Protein AF-A0A183BP28-F1 (afdb_monomer_lite)

Sequence (210 aa):
MPKECHEIPKEKISMIKSLKDYKLYAIFYLCFFGVFSLAVCYRVGPPSDIRTLNLIAWLLQLCSLAAIYFLSLVEPRAWCCSHLISSGCVGFEEIPVEASNPCKSDVQQIITFIYGPQQRKLLTEDEYREEARTYTQIELDKLKRHCQSKKSRDALRLISRLHTPNKTSSFIAGDAEHISPQEQSIYSELYGSFEEQNDDMGGYITDDDN

Secondary structure (DSSP, 8-state):
------PPPHHHHHHHHHHHHHHHHHHHHHHHHHHHHHHHHHHH-----HHHHHHHHHHHHHHHHHHHHHHHTS-THHHHHHHHHHHHH--S-----------HHHHHHHHHHHH------PPPHHHHHHHHHHHHHHHHHHHHHHHHSTT-HHHHHHHTTSS-HHHHHHHHHTSS-SS-HHHHHHHHHHHHHHHHHHTTTTT-------

Foldseek 3Di:
DDDPPPPDDPVVVVVVVVVVVVVVVVVCVCVVVVVVVVVVCVVVDPDPDPVVVVVVVVVVVVVVVVVVVVVVVPDCVVVCVVVCVVVVVPPDDDDPPDDDPPPVVVVVVVVCVVVPPPPPPPQDPVSVVVVCVVVVVVVLVVLLVLCPDPPVPVSLVVLVVDPCSPLVVCVSVVNDPPADVVNVVVCCVVCVVVVVVVVVVPPDDDPPDD

Structure (mmCIF, N/CA/C/O backbone):
data_AF-A0A183BP28-F1
#
_entry.id   AF-A0A183B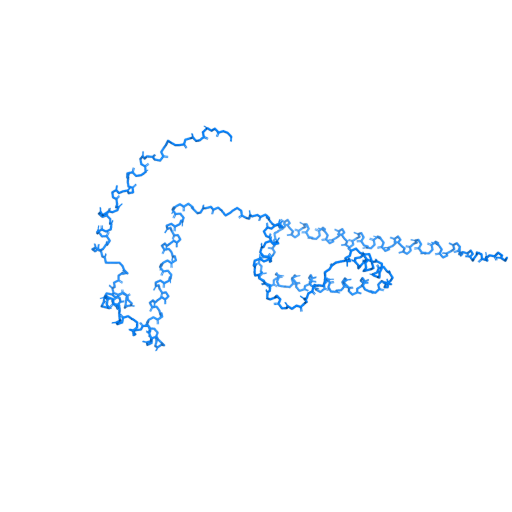P28-F1
#
loop_
_atom_site.group_PDB
_atom_site.id
_atom_site.type_symbol
_atom_site.label_atom_id
_atom_site.label_alt_id
_atom_site.label_comp_id
_atom_site.label_asym_id
_atom_site.label_entity_id
_atom_site.label_seq_id
_atom_site.pdbx_PDB_ins_code
_atom_site.Cartn_x
_atom_site.Cartn_y
_atom_site.Cartn_z
_atom_site.occupancy
_atom_site.B_iso_or_equiv
_atom_site.auth_seq_id
_atom_site.auth_comp_id
_atom_site.auth_asym_id
_atom_site.auth_atom_id
_atom_site.pdbx_PDB_model_num
ATOM 1 N N . MET A 1 1 ? 58.842 -8.036 -43.700 1.00 42.22 1 MET A N 1
ATOM 2 C CA . MET A 1 1 ? 57.856 -9.116 -43.911 1.00 42.22 1 MET A CA 1
ATOM 3 C C . MET A 1 1 ? 56.461 -8.509 -43.855 1.00 42.22 1 MET A C 1
ATOM 5 O O . MET A 1 1 ? 56.069 -8.075 -42.776 1.00 42.22 1 MET A O 1
ATOM 9 N N . PRO A 1 2 ? 55.767 -8.346 -44.993 1.00 54.75 2 PRO A N 1
ATOM 10 C CA . PRO A 1 2 ? 54.431 -7.762 -45.010 1.00 54.75 2 PRO A CA 1
ATOM 11 C C . PRO A 1 2 ? 53.399 -8.787 -44.525 1.00 54.75 2 PRO A C 1
ATOM 13 O O . PRO A 1 2 ? 53.467 -9.962 -44.874 1.00 54.75 2 PRO A O 1
ATOM 16 N N . LYS A 1 3 ? 52.477 -8.333 -43.675 1.00 53.88 3 LYS A N 1
ATOM 17 C CA . LYS A 1 3 ? 51.363 -9.128 -43.155 1.00 53.88 3 LYS A CA 1
ATOM 18 C C . LYS A 1 3 ? 50.368 -9.347 -44.291 1.00 53.88 3 LYS A C 1
ATOM 20 O O . LYS A 1 3 ? 49.869 -8.382 -44.861 1.00 53.88 3 LYS A O 1
ATOM 25 N N . GLU A 1 4 ? 50.121 -10.606 -44.617 1.00 54.28 4 GLU A N 1
ATOM 26 C CA . GLU A 1 4 ? 49.126 -11.036 -45.593 1.00 54.28 4 GLU A CA 1
ATOM 27 C C . GLU A 1 4 ? 47.737 -10.632 -45.069 1.00 54.28 4 GLU A C 1
ATOM 29 O O . GLU A 1 4 ? 47.205 -11.218 -44.124 1.00 54.28 4 GLU A O 1
ATOM 34 N N . CYS A 1 5 ? 47.184 -9.544 -45.608 1.00 59.88 5 CYS A N 1
ATOM 35 C CA . CYS A 1 5 ? 45.815 -9.133 -45.329 1.00 59.88 5 CYS A CA 1
ATOM 36 C C . CYS A 1 5 ? 44.884 -10.146 -45.989 1.00 59.88 5 CYS A C 1
ATOM 38 O O . CYS A 1 5 ? 44.647 -10.092 -47.192 1.00 59.88 5 CYS A O 1
ATOM 40 N N . HIS A 1 6 ? 44.372 -11.075 -45.188 1.00 70.75 6 HIS A N 1
ATOM 41 C CA . HIS A 1 6 ? 43.340 -12.017 -45.591 1.00 70.75 6 HIS A CA 1
ATOM 42 C C . HIS A 1 6 ? 42.074 -11.229 -45.979 1.00 70.75 6 HIS A C 1
ATOM 44 O O . HIS A 1 6 ? 41.266 -10.870 -45.120 1.00 70.75 6 HIS A O 1
ATOM 50 N N . GLU A 1 7 ? 41.912 -10.914 -47.268 1.00 70.81 7 GLU A N 1
ATOM 51 C CA . GLU A 1 7 ? 40.700 -10.286 -47.798 1.00 70.81 7 GLU A CA 1
ATOM 52 C C . GLU A 1 7 ? 39.500 -11.184 -47.483 1.00 70.81 7 GLU A C 1
ATOM 54 O O . GLU A 1 7 ? 39.447 -12.363 -47.840 1.00 70.81 7 GLU A O 1
ATOM 59 N N . ILE A 1 8 ? 38.541 -10.639 -46.737 1.00 70.94 8 ILE A N 1
ATOM 60 C CA . ILE A 1 8 ? 37.322 -11.355 -46.377 1.00 70.94 8 ILE A CA 1
ATOM 61 C C . ILE A 1 8 ? 36.435 -11.398 -47.631 1.00 70.94 8 ILE A C 1
ATOM 63 O O . ILE A 1 8 ? 36.119 -10.341 -48.183 1.00 70.94 8 ILE A O 1
ATOM 67 N N . PRO A 1 9 ? 36.004 -12.586 -48.095 1.00 80.75 9 PRO A N 1
ATOM 68 C CA . PRO A 1 9 ? 35.254 -12.721 -49.338 1.00 80.75 9 PRO A CA 1
ATOM 69 C C . PRO A 1 9 ? 33.932 -11.948 -49.273 1.00 80.75 9 PRO A C 1
ATOM 71 O O . PRO A 1 9 ? 33.178 -12.050 -48.300 1.00 80.75 9 PRO A O 1
ATOM 74 N N . LYS A 1 10 ? 33.640 -11.188 -50.336 1.00 75.56 10 LYS A N 1
ATOM 75 C CA . LYS A 1 10 ? 32.492 -10.265 -50.436 1.00 75.56 10 LYS A CA 1
ATOM 76 C C . LYS A 1 10 ? 31.139 -10.937 -50.151 1.00 75.56 10 LYS A C 1
ATOM 78 O O . LYS A 1 10 ? 30.253 -10.298 -49.587 1.00 75.56 10 LYS A O 1
ATOM 83 N N . GLU A 1 11 ? 31.003 -12.232 -50.441 1.00 77.88 11 GLU A N 1
ATOM 84 C CA . GLU A 1 11 ? 29.803 -13.014 -50.109 1.00 77.88 11 GLU A CA 1
ATOM 85 C C . GLU A 1 11 ? 29.551 -13.140 -48.601 1.00 77.88 11 GLU A C 1
ATOM 87 O O . GLU A 1 11 ? 28.412 -13.015 -48.149 1.00 77.88 11 GLU A O 1
ATOM 92 N N . LYS A 1 12 ? 30.601 -13.308 -47.784 1.00 77.31 12 LYS A N 1
ATOM 93 C CA . LYS A 1 12 ? 30.438 -13.381 -46.323 1.00 77.31 12 LYS A CA 1
ATOM 94 C C . LYS A 1 12 ? 29.976 -12.048 -45.746 1.00 77.31 12 LYS A C 1
ATOM 96 O O . LYS A 1 12 ? 29.162 -12.031 -44.828 1.00 77.31 12 LYS A O 1
ATOM 101 N N . ILE A 1 13 ? 30.450 -10.937 -46.310 1.00 79.19 13 ILE A N 1
ATOM 102 C CA . ILE A 1 13 ? 30.048 -9.586 -45.899 1.00 79.19 13 ILE A CA 1
ATOM 103 C C . ILE A 1 13 ? 28.564 -9.348 -46.221 1.00 79.19 13 ILE A C 1
ATOM 105 O O . ILE A 1 13 ? 27.827 -8.852 -45.368 1.00 79.19 13 ILE A O 1
ATOM 109 N N . SER A 1 14 ? 28.108 -9.758 -47.410 1.00 78.38 14 SER A N 1
ATOM 110 C CA . SER A 1 14 ? 26.695 -9.697 -47.814 1.00 78.38 14 SER A CA 1
ATOM 111 C C . SER A 1 14 ? 25.792 -10.526 -46.891 1.00 78.38 14 SER A C 1
ATOM 113 O O . SER A 1 14 ? 24.814 -10.000 -46.362 1.00 78.38 14 SER A O 1
ATOM 115 N N . MET A 1 15 ? 26.159 -11.779 -46.618 1.00 78.62 15 MET A N 1
ATOM 116 C CA . MET A 1 15 ? 25.377 -12.677 -45.764 1.00 78.62 15 MET A CA 1
ATOM 117 C C . MET A 1 15 ? 25.292 -12.186 -44.308 1.00 78.62 15 MET A C 1
ATOM 119 O O . MET A 1 15 ? 24.227 -12.238 -43.690 1.00 78.62 15 MET A O 1
ATOM 123 N N . ILE A 1 16 ? 26.391 -11.662 -43.753 1.00 80.19 16 ILE A N 1
ATOM 124 C CA . ILE A 1 16 ? 26.402 -11.087 -42.398 1.00 80.19 16 ILE A CA 1
ATOM 125 C C . ILE A 1 16 ? 25.518 -9.839 -42.329 1.00 80.19 16 ILE A C 1
ATOM 127 O O . ILE A 1 16 ? 24.835 -9.639 -41.323 1.00 80.19 16 ILE A O 1
ATOM 131 N N . LYS A 1 17 ? 25.508 -9.010 -43.379 1.00 77.44 17 LYS A N 1
ATOM 132 C CA . LYS A 1 17 ? 24.635 -7.834 -43.458 1.00 77.44 17 LYS A CA 1
ATOM 133 C C . LYS A 1 17 ? 23.160 -8.249 -43.433 1.00 77.44 17 LYS A C 1
ATOM 135 O O . LYS A 1 17 ? 22.433 -7.793 -42.559 1.00 77.44 17 LYS A O 1
ATOM 140 N N . SER A 1 18 ? 22.763 -9.213 -44.267 1.00 77.38 18 SER A N 1
ATOM 141 C CA . SER A 1 18 ? 21.391 -9.745 -44.284 1.00 77.38 18 SER A CA 1
ATOM 142 C C . SER A 1 18 ? 20.963 -10.356 -42.942 1.00 77.38 18 SER A C 1
ATOM 144 O O . SER A 1 18 ? 19.837 -10.143 -42.496 1.00 77.38 18 SER A O 1
ATOM 146 N N . LEU A 1 19 ? 21.863 -11.068 -42.253 1.00 77.19 19 LEU A N 1
ATOM 147 C CA . LEU A 1 19 ? 21.596 -11.625 -40.920 1.00 77.19 19 LEU A CA 1
ATOM 148 C C . LEU A 1 19 ? 21.447 -10.547 -39.837 1.00 77.19 19 LEU A C 1
ATOM 150 O O . LEU A 1 19 ? 20.634 -10.706 -38.925 1.00 77.19 19 LEU A O 1
ATOM 154 N N . LYS A 1 20 ? 22.227 -9.462 -39.904 1.00 77.88 20 LYS A N 1
ATOM 155 C CA . LYS A 1 20 ? 22.120 -8.335 -38.964 1.00 77.88 20 LYS A CA 1
ATOM 156 C C . LYS A 1 20 ? 20.826 -7.554 -39.168 1.00 77.88 20 LYS A C 1
ATOM 158 O O . LYS A 1 20 ? 20.158 -7.251 -38.182 1.00 77.88 20 LYS A O 1
ATOM 163 N N . ASP A 1 21 ? 20.455 -7.304 -40.419 1.00 82.44 21 ASP A N 1
ATOM 164 C CA . ASP A 1 21 ? 19.227 -6.589 -40.766 1.00 82.44 21 ASP A CA 1
ATOM 165 C C . ASP A 1 21 ? 17.988 -7.381 -40.310 1.00 82.44 21 ASP A C 1
ATOM 167 O O . ASP A 1 21 ? 17.093 -6.819 -39.680 1.00 82.44 21 ASP A O 1
ATOM 171 N N . TYR A 1 22 ? 17.981 -8.708 -40.500 1.00 85.94 22 TYR A N 1
ATOM 172 C CA . TYR A 1 22 ? 16.916 -9.582 -39.989 1.00 85.94 22 TYR A CA 1
ATOM 173 C C . TYR A 1 22 ? 16.816 -9.568 -38.455 1.00 85.94 22 TYR A C 1
ATOM 175 O O . TYR A 1 22 ? 15.719 -9.496 -37.902 1.00 85.94 22 TYR A O 1
ATOM 183 N N . LYS A 1 23 ? 17.953 -9.603 -37.746 1.00 82.38 23 LYS A N 1
ATOM 184 C CA . LYS A 1 23 ? 17.977 -9.538 -36.274 1.00 82.38 23 LYS A CA 1
ATOM 185 C C . LYS A 1 23 ? 17.439 -8.209 -35.748 1.00 82.38 23 LYS A C 1
ATOM 187 O O . LYS A 1 23 ? 16.648 -8.212 -34.810 1.00 82.38 23 LYS A O 1
ATOM 192 N N . LEU A 1 24 ? 17.839 -7.090 -36.353 1.00 79.50 24 LEU A N 1
ATOM 193 C CA . LEU A 1 24 ? 17.328 -5.766 -35.992 1.00 79.50 24 LEU A CA 1
ATOM 194 C C . LEU A 1 24 ? 15.826 -5.654 -36.253 1.00 79.50 24 LEU A C 1
ATOM 196 O O . LEU A 1 24 ? 15.099 -5.139 -35.407 1.00 79.50 24 LEU A O 1
ATOM 200 N N . TYR A 1 25 ? 15.358 -6.194 -37.376 1.00 83.50 25 TYR A N 1
ATOM 201 C CA . TYR A 1 25 ? 13.938 -6.248 -37.699 1.00 83.50 25 TYR A CA 1
ATOM 202 C C . TYR A 1 25 ? 13.157 -7.076 -36.667 1.00 83.50 25 TYR A C 1
ATOM 204 O O . TYR A 1 25 ? 12.170 -6.597 -36.120 1.00 83.50 25 TYR A O 1
ATOM 212 N N . ALA A 1 26 ? 13.633 -8.268 -36.300 1.00 84.38 26 ALA A N 1
ATOM 213 C CA . ALA A 1 26 ? 12.986 -9.101 -35.284 1.00 84.38 26 ALA A CA 1
ATOM 214 C C . ALA A 1 26 ? 12.918 -8.419 -33.902 1.00 84.38 26 ALA A C 1
ATOM 216 O O . ALA A 1 26 ? 11.882 -8.476 -33.238 1.00 84.38 26 ALA A O 1
ATOM 217 N N . ILE A 1 27 ? 13.991 -7.734 -33.488 1.00 83.31 27 ILE A N 1
ATOM 218 C CA . ILE A 1 27 ? 14.027 -6.970 -32.230 1.00 83.31 27 ILE A CA 1
ATOM 219 C C . ILE A 1 27 ? 13.043 -5.800 -32.287 1.00 83.31 27 ILE A C 1
ATOM 221 O O . ILE A 1 27 ? 12.269 -5.611 -31.352 1.00 83.31 27 ILE A O 1
ATOM 225 N N . PHE A 1 28 ? 13.025 -5.049 -33.391 1.00 87.38 28 PHE A N 1
ATOM 226 C CA . PHE A 1 28 ? 12.086 -3.947 -33.580 1.00 87.38 28 PHE A CA 1
ATOM 227 C C . PHE A 1 28 ? 10.633 -4.420 -33.483 1.00 87.38 28 PHE A C 1
ATOM 229 O O . PHE A 1 28 ? 9.846 -3.798 -32.776 1.00 87.38 28 PHE A O 1
ATOM 236 N N . TYR A 1 29 ? 10.286 -5.544 -34.117 1.00 85.75 29 TYR A N 1
ATOM 237 C CA . TYR A 1 29 ? 8.950 -6.135 -34.012 1.00 85.75 29 TYR A CA 1
ATOM 238 C C . TYR A 1 29 ? 8.624 -6.525 -32.569 1.00 85.75 29 TYR A C 1
ATOM 240 O O . TYR A 1 29 ? 7.583 -6.133 -32.048 1.00 85.75 29 TYR A O 1
ATOM 248 N N . LEU A 1 30 ? 9.520 -7.233 -31.884 1.00 87.56 30 LEU A N 1
ATOM 249 C CA . LEU A 1 30 ? 9.288 -7.648 -30.501 1.00 87.56 30 LEU A CA 1
ATOM 250 C C . LEU A 1 30 ? 9.104 -6.445 -29.558 1.00 87.56 30 LEU A C 1
ATOM 252 O O . LEU A 1 30 ? 8.191 -6.448 -28.733 1.00 87.56 30 LEU A O 1
ATOM 256 N N . CYS A 1 31 ? 9.906 -5.390 -29.721 1.00 83.69 31 CYS A N 1
ATOM 257 C CA . CYS A 1 31 ? 9.767 -4.151 -28.958 1.00 83.69 31 CYS A CA 1
ATOM 258 C C . CYS A 1 31 ? 8.477 -3.398 -29.306 1.00 83.69 31 CYS A C 1
ATOM 260 O O . CYS A 1 31 ? 7.757 -2.991 -28.399 1.00 83.69 31 CYS A O 1
ATOM 262 N N . PHE A 1 32 ? 8.157 -3.232 -30.591 1.00 86.31 32 PHE A N 1
ATOM 263 C CA . PHE A 1 32 ? 6.967 -2.507 -31.035 1.00 86.31 32 PHE A CA 1
ATOM 264 C C . PHE A 1 32 ? 5.684 -3.196 -30.563 1.00 86.31 32 PHE A C 1
ATOM 266 O O . PHE A 1 32 ? 4.838 -2.553 -29.947 1.00 86.31 32 PHE A O 1
ATOM 273 N N . PHE A 1 33 ? 5.563 -4.510 -30.767 1.00 85.69 33 PHE A N 1
ATOM 274 C CA . PHE A 1 33 ? 4.408 -5.283 -30.305 1.00 85.69 33 PHE A CA 1
ATOM 275 C C . PHE A 1 33 ? 4.361 -5.410 -28.775 1.00 85.69 33 PHE A C 1
ATOM 277 O O . PHE A 1 33 ? 3.271 -5.398 -28.204 1.00 85.69 33 PHE A O 1
ATOM 284 N N . GLY A 1 34 ? 5.514 -5.462 -28.098 1.00 84.19 34 GLY A N 1
ATOM 285 C CA . GLY A 1 34 ? 5.596 -5.432 -26.636 1.00 84.19 34 GLY A CA 1
ATOM 286 C C . GLY A 1 34 ? 5.087 -4.114 -26.047 1.00 84.19 34 GLY A C 1
ATOM 287 O O . GLY A 1 34 ? 4.198 -4.123 -25.197 1.00 84.19 34 GLY A O 1
ATOM 288 N N . VAL A 1 35 ? 5.582 -2.976 -26.545 1.00 81.56 35 VAL A N 1
ATOM 289 C CA . VAL A 1 35 ? 5.138 -1.634 -26.126 1.00 81.56 35 VAL A CA 1
ATOM 290 C C . VAL A 1 35 ? 3.677 -1.401 -26.499 1.00 81.56 35 VAL A C 1
ATOM 292 O O . VAL A 1 35 ? 2.925 -0.864 -25.692 1.00 81.56 35 VAL A O 1
ATOM 295 N N . PHE A 1 36 ? 3.246 -1.844 -27.681 1.00 85.88 36 PHE A N 1
ATOM 296 C CA . PHE A 1 36 ? 1.854 -1.736 -28.110 1.00 85.88 36 PHE A CA 1
ATOM 297 C C . PHE A 1 36 ? 0.913 -2.540 -27.203 1.00 85.88 36 PHE A C 1
ATOM 299 O O . PHE A 1 36 ? -0.098 -2.009 -26.752 1.00 85.88 36 PHE A O 1
ATOM 306 N N . SER A 1 37 ? 1.269 -3.783 -26.867 1.00 82.94 37 SER A N 1
ATOM 307 C CA . SER A 1 37 ? 0.510 -4.612 -25.923 1.00 82.94 37 SER A CA 1
ATOM 308 C C . SER A 1 37 ? 0.426 -3.959 -24.539 1.00 82.94 37 SER A C 1
ATOM 310 O O . SER A 1 37 ? -0.659 -3.842 -23.973 1.00 82.94 37 SER A O 1
ATOM 312 N N . LEU A 1 38 ? 1.544 -3.430 -24.028 1.00 78.62 38 LEU A N 1
ATOM 313 C CA . LEU A 1 38 ? 1.572 -2.698 -22.758 1.00 78.62 38 LEU A CA 1
ATOM 314 C C . LEU A 1 38 ? 0.726 -1.418 -22.799 1.00 78.62 38 LEU A C 1
ATOM 316 O O . LEU A 1 38 ? 0.016 -1.137 -21.839 1.00 78.62 38 LEU A O 1
ATOM 320 N N . ALA A 1 39 ? 0.749 -0.671 -23.904 1.00 81.50 39 ALA A N 1
ATOM 321 C CA . ALA A 1 39 ? -0.050 0.540 -24.080 1.00 81.50 39 ALA A CA 1
ATOM 322 C C . ALA A 1 39 ? -1.555 0.236 -24.137 1.00 81.50 39 ALA A C 1
ATOM 324 O O . ALA A 1 39 ? -2.356 0.963 -23.548 1.00 81.50 39 ALA A O 1
ATOM 325 N N . VAL A 1 40 ? -1.945 -0.855 -24.802 1.00 81.00 40 VAL A N 1
ATOM 326 C CA . VAL A 1 40 ? -3.336 -1.328 -24.828 1.00 81.00 40 VAL A CA 1
ATOM 327 C C . VAL A 1 40 ? -3.771 -1.782 -23.432 1.00 81.00 40 VAL A C 1
ATOM 329 O O . VAL A 1 40 ? -4.820 -1.347 -22.961 1.00 81.00 40 VAL A O 1
ATOM 332 N N . CYS A 1 41 ? -2.949 -2.565 -22.727 1.00 75.00 41 CYS A N 1
ATOM 333 C CA . CYS A 1 41 ? -3.211 -2.974 -21.343 1.00 75.00 41 CYS A CA 1
ATOM 334 C C . CYS A 1 41 ? -3.299 -1.777 -20.381 1.00 75.00 41 CYS A C 1
ATOM 336 O O . CYS A 1 41 ? -4.152 -1.761 -19.499 1.00 75.00 41 CYS A O 1
ATOM 338 N N . TYR A 1 42 ? -2.466 -0.750 -20.568 1.00 73.44 42 TYR A N 1
ATOM 339 C CA . TYR A 1 42 ? -2.518 0.480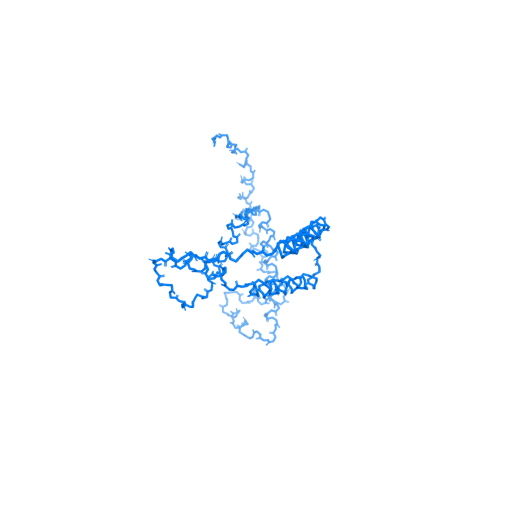 -19.776 1.00 73.44 42 TYR A CA 1
ATOM 340 C C . TYR A 1 42 ? -3.812 1.263 -20.026 1.00 73.44 42 TYR A C 1
ATOM 342 O O . TYR A 1 42 ? -4.410 1.791 -19.092 1.00 73.44 42 TYR A O 1
ATOM 350 N N . ARG A 1 43 ? -4.283 1.304 -21.278 1.00 79.00 43 ARG A N 1
ATOM 351 C CA . ARG A 1 43 ? -5.500 2.034 -21.653 1.00 79.00 43 ARG A CA 1
ATOM 352 C C . ARG A 1 43 ? -6.793 1.324 -21.228 1.00 79.00 43 ARG A C 1
ATOM 354 O O . ARG A 1 43 ? -7.772 2.002 -20.938 1.00 79.00 43 ARG A O 1
ATOM 361 N N . VAL A 1 44 ? -6.812 -0.012 -21.214 1.00 80.25 44 VAL A N 1
ATOM 362 C CA . VAL A 1 44 ? -7.983 -0.831 -20.818 1.00 80.25 44 VAL A CA 1
ATOM 363 C C . VAL A 1 44 ? -8.087 -0.991 -19.293 1.00 80.25 44 VAL A C 1
ATOM 365 O O . VAL A 1 44 ? -9.155 -1.302 -18.772 1.00 80.25 44 VAL A O 1
ATOM 368 N N . GLY A 1 45 ? -7.010 -0.682 -18.571 1.00 66.06 45 GLY A N 1
ATOM 369 C CA . GLY A 1 45 ? -6.936 -0.771 -17.119 1.00 66.06 45 GLY A CA 1
ATOM 370 C C . GLY A 1 45 ? -6.335 -2.105 -16.661 1.00 66.06 45 GLY A C 1
ATOM 371 O O . GLY A 1 45 ? -6.506 -3.133 -17.323 1.00 66.06 45 GLY A O 1
ATOM 372 N N . PRO A 1 46 ? -5.592 -2.108 -15.539 1.00 64.94 46 PRO A N 1
ATOM 373 C CA . PRO A 1 46 ? -4.923 -3.302 -15.050 1.00 64.94 46 PRO A CA 1
ATOM 374 C C . PRO A 1 46 ? -5.958 -4.373 -14.661 1.00 64.94 46 PRO A C 1
ATOM 376 O O . PRO A 1 46 ? -6.921 -4.063 -13.953 1.00 64.94 46 PRO A O 1
ATOM 379 N N . PRO A 1 47 ? -5.776 -5.634 -15.095 1.00 64.50 47 PRO A N 1
ATOM 380 C CA . PRO A 1 47 ? -6.703 -6.714 -14.782 1.00 64.50 47 PRO A CA 1
ATOM 381 C C . PRO A 1 47 ? -6.797 -6.877 -13.260 1.00 64.50 47 PRO A C 1
ATOM 383 O O . PRO A 1 47 ? -5.807 -7.179 -12.595 1.00 64.50 47 PRO A O 1
ATOM 386 N N . SER A 1 48 ? -7.986 -6.618 -12.709 1.00 71.25 48 SER A N 1
ATOM 387 C CA . SER A 1 48 ? -8.200 -6.438 -11.264 1.00 71.25 48 SER A CA 1
ATOM 388 C C . SER A 1 48 ? -8.229 -7.746 -10.464 1.00 71.25 48 SER A C 1
ATOM 390 O O . SER A 1 48 ? -8.366 -7.721 -9.243 1.00 71.25 48 SER A O 1
ATOM 392 N N . ASP A 1 49 ? -8.074 -8.895 -11.126 1.00 80.25 49 ASP A N 1
ATOM 393 C CA . ASP A 1 49 ? -8.010 -10.193 -10.465 1.00 80.25 49 ASP A CA 1
ATOM 394 C C . ASP A 1 49 ? -6.608 -10.471 -9.896 1.00 80.25 49 ASP A C 1
ATOM 396 O O . ASP A 1 49 ? -5.589 -10.478 -10.592 1.00 80.25 49 ASP A O 1
ATOM 400 N N . ILE A 1 50 ? -6.549 -10.821 -8.607 1.00 81.88 50 ILE A N 1
ATOM 401 C CA . ILE A 1 50 ? -5.294 -11.165 -7.913 1.00 81.88 50 ILE A CA 1
ATOM 402 C C . ILE A 1 50 ? -4.547 -12.329 -8.599 1.00 81.88 50 ILE A C 1
ATOM 404 O O . ILE A 1 50 ? -3.318 -12.405 -8.585 1.00 81.88 50 ILE A O 1
ATOM 408 N N . ARG A 1 51 ? -5.296 -13.235 -9.245 1.00 76.81 51 ARG A N 1
ATOM 409 C CA . ARG A 1 51 ? -4.758 -14.391 -9.976 1.00 76.81 51 ARG A CA 1
ATOM 410 C C . ARG A 1 51 ? -4.065 -13.982 -11.273 1.00 76.81 51 ARG A C 1
ATOM 412 O O . ARG A 1 51 ? -3.001 -14.518 -11.578 1.00 76.81 51 ARG A O 1
ATOM 419 N N . THR A 1 52 ? -4.634 -13.028 -12.008 1.00 76.75 52 THR A N 1
ATOM 420 C CA . THR A 1 52 ? -4.042 -12.525 -13.255 1.00 76.75 52 THR A CA 1
ATOM 421 C C . THR A 1 52 ? -2.798 -11.697 -12.976 1.00 76.75 52 THR A C 1
ATOM 423 O O . THR A 1 52 ? -1.811 -11.835 -13.693 1.00 76.75 52 THR A O 1
ATOM 426 N N . LEU A 1 53 ? -2.797 -10.918 -11.889 1.00 81.44 53 LEU A N 1
ATOM 427 C CA . LEU A 1 53 ? -1.615 -10.172 -11.452 1.00 81.44 53 LEU A CA 1
ATOM 428 C C . LEU A 1 53 ? -0.448 -11.099 -11.109 1.00 81.44 53 LEU A C 1
ATOM 430 O O . LEU A 1 53 ? 0.672 -10.870 -11.565 1.00 81.44 53 LEU A O 1
ATOM 434 N N . ASN A 1 54 ? -0.713 -12.178 -10.369 1.00 81.62 54 ASN A N 1
ATOM 435 C CA . ASN A 1 54 ? 0.325 -13.144 -10.025 1.00 81.62 54 ASN A CA 1
ATOM 436 C C . ASN A 1 54 ? 0.886 -13.815 -11.292 1.00 81.62 54 ASN A C 1
ATOM 438 O O . ASN A 1 54 ? 2.094 -13.826 -11.497 1.00 81.62 54 ASN A O 1
ATOM 442 N N . LEU A 1 55 ? 0.027 -14.288 -12.203 1.00 80.12 55 LEU A N 1
ATOM 443 C CA . LEU A 1 55 ? 0.458 -14.891 -13.474 1.00 80.12 55 LEU A CA 1
ATOM 444 C C . LEU A 1 55 ? 1.329 -13.953 -14.321 1.00 80.12 55 LEU A C 1
ATOM 446 O O . LEU A 1 55 ? 2.351 -14.386 -14.850 1.00 80.12 55 LEU A O 1
ATOM 450 N N . ILE A 1 56 ? 0.961 -12.673 -14.425 1.00 81.81 56 ILE A N 1
ATOM 451 C CA . ILE A 1 56 ? 1.754 -11.672 -15.154 1.00 81.81 56 ILE A CA 1
ATOM 452 C C . ILE A 1 56 ? 3.120 -11.470 -14.488 1.00 81.81 56 ILE A C 1
ATOM 454 O O . ILE A 1 56 ? 4.126 -11.394 -15.193 1.00 81.81 56 ILE A O 1
ATOM 458 N N . ALA A 1 57 ? 3.183 -11.443 -13.153 1.00 84.69 57 ALA A N 1
ATOM 459 C CA . ALA A 1 57 ? 4.448 -11.360 -12.426 1.00 84.69 57 ALA A CA 1
ATOM 460 C C . ALA A 1 57 ? 5.357 -12.569 -12.718 1.00 84.69 57 ALA A C 1
ATOM 462 O O . ALA A 1 57 ? 6.528 -12.386 -13.051 1.00 84.69 57 ALA A O 1
ATOM 463 N N . TRP A 1 58 ? 4.810 -13.791 -12.698 1.00 85.44 58 TRP A N 1
ATOM 464 C CA . TRP A 1 58 ? 5.549 -15.006 -13.064 1.00 85.44 58 TRP A CA 1
ATOM 465 C C . TRP A 1 58 ? 6.052 -14.970 -14.511 1.00 85.44 58 TRP A C 1
ATOM 467 O O . TRP A 1 58 ? 7.198 -15.338 -14.770 1.00 85.44 58 TRP A O 1
ATOM 477 N N . LEU A 1 59 ? 5.232 -14.495 -15.453 1.00 83.75 59 LEU A N 1
ATOM 478 C CA . LEU A 1 59 ? 5.629 -14.362 -16.857 1.00 83.75 59 LEU A CA 1
ATOM 479 C C . LEU A 1 59 ? 6.745 -13.332 -17.041 1.00 83.75 59 LEU A C 1
ATOM 481 O O . LEU A 1 59 ? 7.731 -13.630 -17.708 1.00 83.75 59 LEU A O 1
ATOM 485 N N . LEU A 1 60 ? 6.636 -12.155 -16.422 1.00 82.06 60 LEU A N 1
ATOM 486 C CA . LEU A 1 60 ? 7.678 -11.124 -16.477 1.00 82.06 60 LEU A CA 1
ATOM 487 C C . LEU A 1 60 ? 8.995 -11.622 -15.880 1.00 82.06 60 LEU A C 1
ATOM 489 O O . LEU A 1 60 ? 10.064 -11.383 -16.444 1.00 82.06 60 LEU A O 1
ATOM 493 N N . GLN A 1 61 ? 8.920 -12.359 -14.774 1.00 85.12 61 GLN A N 1
ATOM 494 C CA . GLN A 1 61 ? 10.088 -12.946 -14.133 1.00 85.12 61 GLN A CA 1
ATOM 495 C C . GLN A 1 61 ? 10.741 -14.021 -15.015 1.00 85.12 61 GLN A C 1
ATOM 497 O O . GLN A 1 61 ? 11.962 -14.023 -15.168 1.00 85.12 61 GLN A O 1
ATOM 502 N N . LEU A 1 62 ? 9.947 -14.880 -15.665 1.00 83.25 62 LEU A N 1
ATOM 503 C CA . LEU A 1 62 ? 10.443 -15.883 -16.613 1.00 83.25 62 LEU A CA 1
ATOM 504 C C . LEU A 1 62 ? 11.049 -15.221 -17.860 1.00 83.25 62 LEU A C 1
ATOM 506 O O . LEU A 1 62 ? 12.140 -15.598 -18.283 1.00 83.25 62 LEU A O 1
ATOM 510 N N . CYS A 1 63 ? 10.402 -14.190 -18.408 1.00 81.56 63 CYS A N 1
ATOM 511 C CA . CYS A 1 63 ? 10.923 -13.412 -19.532 1.00 81.56 63 CYS A CA 1
ATOM 512 C C . CYS A 1 63 ? 12.256 -12.735 -19.196 1.00 81.56 63 CYS A C 1
ATOM 514 O O . CYS A 1 63 ? 13.176 -12.784 -20.009 1.00 81.56 63 CYS A O 1
ATOM 516 N N . SER A 1 64 ? 12.384 -12.147 -18.004 1.00 85.50 64 SER A N 1
ATOM 517 C CA . SER A 1 64 ? 13.639 -11.557 -17.526 1.00 85.50 64 SER A CA 1
ATOM 518 C C . SER A 1 64 ? 14.745 -12.609 -17.416 1.00 85.50 64 SER A C 1
ATOM 520 O O . SER A 1 64 ? 15.843 -12.418 -17.938 1.00 85.50 64 SER A O 1
ATOM 522 N N . LEU A 1 65 ? 14.440 -13.771 -16.831 1.00 84.44 65 LEU A N 1
ATOM 523 C CA . LEU A 1 65 ? 15.401 -14.863 -16.685 1.00 84.44 65 LEU A CA 1
ATOM 524 C C . LEU A 1 65 ? 15.856 -15.415 -18.046 1.00 84.44 65 LEU A C 1
ATOM 526 O O . LEU A 1 65 ? 17.046 -15.641 -18.263 1.00 84.44 65 LEU A O 1
ATOM 530 N N . ALA A 1 66 ? 14.920 -15.575 -18.982 1.00 77.69 66 ALA A N 1
ATOM 531 C CA . ALA A 1 66 ? 15.215 -15.979 -20.349 1.00 77.69 66 ALA A CA 1
ATOM 532 C C . ALA A 1 66 ? 16.075 -14.929 -21.064 1.00 77.69 66 ALA A C 1
ATOM 534 O O . ALA A 1 66 ? 17.061 -15.283 -21.705 1.00 77.69 66 ALA A O 1
ATOM 535 N N . ALA A 1 67 ? 15.754 -13.642 -20.921 1.00 79.06 67 ALA A N 1
ATOM 536 C CA . ALA A 1 67 ? 16.550 -12.562 -21.491 1.00 79.06 67 ALA A CA 1
ATOM 537 C C . ALA A 1 67 ? 17.983 -12.577 -20.943 1.00 79.06 67 ALA A C 1
ATOM 539 O O . ALA A 1 67 ? 18.919 -12.555 -21.733 1.00 79.06 67 ALA A O 1
ATOM 540 N N . ILE A 1 68 ? 18.170 -12.705 -19.625 1.00 83.56 68 ILE A N 1
ATOM 541 C CA . ILE A 1 68 ? 19.499 -12.826 -19.003 1.00 83.56 68 ILE A CA 1
ATOM 542 C C . ILE A 1 68 ? 20.258 -14.030 -19.575 1.00 83.56 68 ILE A C 1
ATOM 544 O O . ILE A 1 68 ? 21.421 -13.899 -19.952 1.00 83.56 68 ILE A O 1
ATOM 548 N N . TYR A 1 69 ? 19.597 -15.181 -19.708 1.00 84.00 69 TYR A N 1
ATOM 549 C CA . TYR A 1 69 ? 20.189 -16.383 -20.295 1.00 84.00 69 TYR A CA 1
ATOM 550 C C . TYR A 1 69 ? 20.614 -16.175 -21.760 1.00 84.00 69 TYR A C 1
ATOM 552 O O . TYR A 1 69 ? 21.745 -16.489 -22.130 1.00 84.00 69 TYR A O 1
ATOM 560 N N . PHE A 1 70 ? 19.753 -15.583 -22.592 1.00 78.81 70 PHE A N 1
ATOM 561 C CA . PHE A 1 70 ? 20.062 -15.288 -23.995 1.00 78.81 70 PHE A CA 1
ATOM 562 C C . PHE A 1 70 ? 21.142 -14.219 -24.160 1.00 78.81 70 PHE A C 1
ATOM 564 O O . PHE A 1 70 ? 21.992 -14.343 -25.040 1.00 78.81 70 PHE A O 1
ATOM 571 N N . LEU A 1 71 ? 21.146 -13.192 -23.311 1.00 77.56 71 LEU A N 1
ATOM 572 C CA . LEU A 1 71 ? 22.195 -12.177 -23.292 1.00 77.56 71 LEU A CA 1
ATOM 573 C C . LEU A 1 71 ? 23.533 -12.792 -22.856 1.00 77.56 71 LEU A C 1
ATOM 575 O O . LEU A 1 71 ? 24.574 -12.431 -23.404 1.00 77.56 71 LEU A O 1
ATOM 579 N N . SER A 1 72 ? 23.514 -13.748 -21.923 1.00 81.25 72 SER A N 1
ATOM 580 C CA . SER A 1 72 ? 24.710 -14.471 -21.475 1.00 81.25 72 SER A CA 1
ATOM 581 C C . SER A 1 72 ? 25.279 -15.418 -22.538 1.00 81.25 72 SER A C 1
ATOM 583 O O . SER A 1 72 ? 26.460 -15.754 -22.477 1.00 81.25 72 SER A O 1
ATOM 585 N N . LEU A 1 73 ? 24.468 -15.860 -23.501 1.00 73.44 73 LEU A N 1
ATOM 586 C CA . LEU A 1 73 ? 24.911 -16.680 -24.636 1.00 73.44 73 LEU A CA 1
ATOM 587 C C . LEU A 1 73 ? 25.656 -15.858 -25.705 1.00 73.44 73 LEU A C 1
ATOM 589 O O . LEU A 1 73 ? 26.327 -16.430 -26.566 1.00 73.44 73 LEU A O 1
ATOM 593 N N . VAL A 1 74 ? 25.556 -14.525 -25.673 1.00 72.06 74 VAL A N 1
ATOM 594 C CA . VAL A 1 74 ? 26.325 -13.638 -26.553 1.00 72.06 74 VAL A CA 1
ATOM 595 C C . VAL A 1 74 ? 27.733 -13.483 -25.976 1.00 72.06 74 VAL A C 1
ATOM 597 O O . VAL A 1 74 ? 27.890 -12.970 -24.876 1.00 72.06 74 VAL A O 1
ATOM 600 N N . GLU A 1 75 ? 28.731 -13.947 -26.738 1.00 66.25 75 GLU A N 1
ATOM 601 C CA . GLU A 1 75 ? 30.186 -13.891 -26.503 1.00 66.25 75 GLU A CA 1
ATOM 602 C C . GLU A 1 75 ? 30.642 -13.102 -25.244 1.00 66.25 75 GLU A C 1
ATOM 604 O O . GLU A 1 75 ? 30.495 -11.873 -25.201 1.00 66.25 75 GLU A O 1
ATOM 609 N N . PRO A 1 76 ? 31.319 -13.748 -24.269 1.00 59.75 76 PRO A N 1
ATOM 610 C CA . PRO A 1 76 ? 31.665 -13.174 -22.954 1.00 59.75 76 PRO A CA 1
ATOM 611 C C . PRO A 1 76 ? 32.585 -11.940 -23.002 1.00 59.75 76 PRO A C 1
ATOM 613 O O . PRO A 1 76 ? 32.821 -11.273 -21.999 1.00 59.75 76 PRO A O 1
ATOM 616 N N . ARG A 1 77 ? 33.090 -11.586 -24.181 1.00 56.72 77 ARG A N 1
ATOM 617 C CA . ARG A 1 77 ? 34.050 -10.503 -24.396 1.00 56.72 77 ARG A CA 1
ATOM 618 C C . ARG A 1 77 ? 33.467 -9.106 -24.154 1.00 56.72 77 ARG A C 1
ATOM 620 O O . ARG A 1 77 ? 34.202 -8.231 -23.715 1.00 56.72 77 ARG A O 1
ATOM 627 N N . ALA A 1 78 ? 32.166 -8.901 -24.374 1.00 57.41 78 ALA A N 1
ATOM 628 C CA . ALA A 1 78 ? 31.512 -7.621 -24.067 1.00 57.41 78 ALA A CA 1
ATOM 629 C C . ALA A 1 78 ? 31.281 -7.434 -22.557 1.00 57.41 78 ALA A C 1
ATOM 631 O O . ALA A 1 78 ? 31.480 -6.340 -22.031 1.00 57.41 78 ALA A O 1
ATOM 632 N N . TRP A 1 79 ? 30.946 -8.524 -21.863 1.00 59.38 79 TRP A N 1
ATOM 633 C CA . TRP A 1 79 ? 30.744 -8.560 -20.414 1.00 59.38 79 TRP A CA 1
ATOM 634 C C . TRP A 1 79 ? 32.054 -8.323 -19.662 1.00 59.38 79 TRP A C 1
ATOM 636 O O . TRP A 1 79 ? 32.074 -7.607 -18.664 1.00 59.38 79 TRP A O 1
ATOM 646 N N . CYS A 1 80 ? 33.174 -8.844 -20.177 1.00 62.47 80 CYS A N 1
ATOM 647 C CA . CYS A 1 80 ? 34.494 -8.554 -19.625 1.00 62.47 80 CYS A CA 1
ATOM 648 C C . CYS A 1 80 ? 34.857 -7.071 -19.756 1.00 62.47 80 CYS A C 1
ATOM 650 O O . CYS A 1 80 ? 35.389 -6.509 -18.808 1.00 62.47 80 CYS A O 1
ATOM 652 N N . CYS A 1 81 ? 34.555 -6.415 -20.883 1.00 59.06 81 CYS A N 1
ATOM 653 C CA . CYS A 1 81 ? 34.865 -4.994 -21.062 1.00 59.06 81 CYS A CA 1
ATOM 654 C C . CYS A 1 81 ? 34.022 -4.094 -20.150 1.00 59.06 81 CYS A C 1
ATOM 656 O O . CYS A 1 81 ? 34.571 -3.169 -19.560 1.00 59.06 81 CYS A O 1
ATOM 658 N N . SER A 1 82 ? 32.727 -4.377 -19.971 1.00 65.00 82 SER A N 1
ATOM 659 C CA . SER A 1 82 ? 31.901 -3.616 -19.022 1.00 65.00 82 SER A CA 1
ATOM 660 C C . SER A 1 82 ? 32.348 -3.831 -17.574 1.00 65.00 82 SER A C 1
ATOM 662 O O . SER A 1 82 ? 32.411 -2.868 -16.815 1.00 65.00 82 SER A O 1
ATOM 664 N N . HIS A 1 83 ? 32.725 -5.063 -17.213 1.00 65.50 83 HIS A N 1
ATOM 665 C CA . HIS A 1 83 ? 33.175 -5.404 -15.861 1.00 65.50 83 HIS A CA 1
ATOM 666 C C . HIS A 1 83 ? 34.606 -4.914 -15.562 1.00 65.50 83 HIS A C 1
ATOM 668 O O . HIS A 1 83 ? 34.926 -4.611 -14.416 1.00 65.50 83 HIS A O 1
ATOM 674 N N . LEU A 1 84 ? 35.466 -4.798 -16.582 1.00 61.97 84 LEU A N 1
ATOM 675 C CA . LEU A 1 84 ? 36.803 -4.194 -16.490 1.00 61.97 84 LEU A CA 1
ATOM 676 C C . LEU A 1 84 ? 36.736 -2.668 -16.382 1.00 61.97 84 LEU A C 1
ATOM 678 O O . LEU A 1 84 ? 37.532 -2.083 -15.655 1.00 61.97 84 LEU A O 1
ATOM 682 N N . ILE A 1 85 ? 35.782 -2.019 -17.058 1.00 64.06 85 ILE A N 1
ATOM 683 C CA . ILE A 1 85 ? 35.564 -0.570 -16.929 1.00 64.06 85 ILE A CA 1
ATOM 684 C C . ILE A 1 85 ? 34.960 -0.242 -15.555 1.00 64.06 85 ILE A C 1
ATOM 686 O O . ILE A 1 85 ? 35.421 0.690 -14.902 1.00 64.06 85 ILE A O 1
ATOM 690 N N . SER A 1 86 ? 34.005 -1.038 -15.055 1.00 60.28 86 SER A N 1
ATOM 691 C CA . SER A 1 86 ? 33.474 -0.855 -13.697 1.00 60.28 86 SER A CA 1
ATOM 692 C C . SER A 1 86 ? 34.506 -1.189 -12.612 1.00 60.28 86 SER A C 1
ATOM 694 O O . SER A 1 86 ? 34.596 -0.471 -11.622 1.00 60.28 86 SER A O 1
ATOM 696 N N . SER A 1 87 ? 35.334 -2.222 -12.809 1.00 60.69 87 SER A N 1
ATOM 697 C CA . SER A 1 87 ? 36.409 -2.595 -11.875 1.00 60.69 87 SER A CA 1
ATOM 698 C C . SER A 1 87 ? 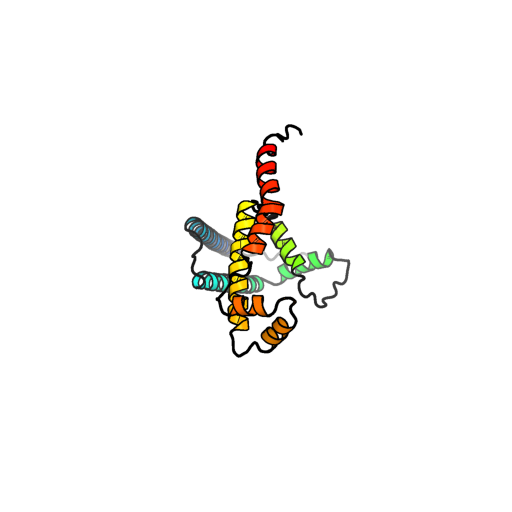37.602 -1.634 -11.901 1.00 60.69 87 SER A C 1
ATOM 700 O O . SER A 1 87 ? 38.289 -1.519 -10.894 1.00 60.69 87 SER A O 1
ATOM 702 N N . GLY A 1 88 ? 37.874 -0.964 -13.026 1.00 54.94 88 GLY A N 1
ATOM 703 C CA . GLY A 1 88 ? 38.967 0.007 -13.152 1.00 54.94 88 GLY A CA 1
ATOM 704 C C . GLY A 1 88 ? 38.624 1.401 -12.619 1.00 54.94 88 GLY A C 1
ATOM 705 O O . GLY A 1 88 ? 39.523 2.138 -12.224 1.00 54.94 88 GLY A O 1
ATOM 706 N N . CYS A 1 89 ? 37.337 1.763 -12.580 1.00 54.34 89 CYS A N 1
ATOM 707 C CA . CYS A 1 89 ? 36.875 3.028 -11.998 1.00 54.34 89 CYS A CA 1
ATOM 708 C C . CYS A 1 89 ? 36.580 2.942 -10.493 1.00 54.34 89 CYS A C 1
ATOM 710 O O . CYS A 1 89 ? 36.549 3.978 -9.835 1.00 54.34 89 CYS A O 1
ATOM 712 N N . VAL A 1 90 ? 36.413 1.742 -9.930 1.00 52.97 90 VAL A N 1
ATOM 713 C CA . VAL A 1 90 ? 36.237 1.543 -8.482 1.00 52.97 90 VAL A CA 1
ATOM 714 C C . VAL A 1 90 ? 37.547 1.044 -7.890 1.00 52.97 90 VAL A C 1
ATOM 716 O O . VAL A 1 90 ? 37.698 -0.092 -7.458 1.00 52.97 90 VAL A O 1
ATOM 719 N N . GLY A 1 91 ? 38.536 1.927 -7.923 1.00 54.44 91 GLY A N 1
ATOM 720 C CA . GLY A 1 91 ? 39.754 1.780 -7.152 1.00 54.44 91 GLY A CA 1
ATOM 721 C C . GLY A 1 91 ? 39.623 2.400 -5.769 1.00 54.44 91 GLY A C 1
ATOM 722 O O . GLY A 1 91 ? 40.564 3.072 -5.399 1.00 54.44 91 GLY A O 1
ATOM 723 N N . PHE A 1 92 ? 38.506 2.245 -5.047 1.00 51.91 92 PHE A N 1
ATOM 724 C CA . PHE A 1 92 ? 38.430 2.500 -3.602 1.00 51.91 92 PHE A CA 1
ATOM 725 C C . PHE A 1 92 ? 37.259 1.738 -2.964 1.00 51.91 92 PHE A C 1
ATOM 727 O O . PHE A 1 92 ? 36.156 1.704 -3.501 1.00 51.91 92 PHE A O 1
ATOM 734 N N . GLU A 1 93 ? 37.571 1.187 -1.793 1.00 50.59 93 GLU A N 1
ATOM 735 C CA . GLU A 1 93 ? 36.713 0.592 -0.765 1.00 50.59 93 GLU A CA 1
ATOM 736 C C . GLU A 1 93 ? 36.180 -0.829 -0.974 1.00 50.59 93 GLU A C 1
ATOM 738 O O . GLU A 1 93 ? 35.279 -1.129 -1.753 1.00 50.59 93 GLU A O 1
ATOM 743 N N . GLU A 1 94 ? 36.752 -1.712 -0.159 1.00 55.94 94 GLU A N 1
ATOM 744 C CA . GLU A 1 94 ? 36.202 -3.004 0.199 1.00 55.94 94 GLU A CA 1
ATOM 745 C C . GLU A 1 94 ? 34.785 -2.812 0.746 1.00 55.94 94 GLU A C 1
ATOM 747 O O . GLU A 1 94 ? 34.588 -2.173 1.778 1.00 55.94 94 GLU A O 1
ATOM 752 N N . ILE A 1 95 ? 33.790 -3.356 0.048 1.00 53.00 95 ILE A N 1
ATOM 753 C CA . ILE A 1 95 ? 32.422 -3.448 0.554 1.00 53.00 95 ILE A CA 1
ATOM 754 C C . ILE A 1 95 ? 32.338 -4.782 1.305 1.00 53.00 95 ILE A C 1
ATOM 756 O O . ILE A 1 95 ? 32.288 -5.830 0.650 1.00 53.00 95 ILE A O 1
ATOM 760 N N . PRO A 1 96 ? 32.341 -4.798 2.651 1.00 51.84 96 PRO A N 1
ATOM 761 C CA . PRO A 1 96 ? 32.107 -6.023 3.392 1.00 51.84 96 PRO A CA 1
ATOM 762 C C . PRO A 1 96 ? 30.667 -6.465 3.138 1.00 51.84 96 PRO A C 1
ATOM 764 O O . PRO A 1 96 ? 29.699 -5.791 3.491 1.00 51.84 96 PRO A O 1
ATOM 767 N N . VAL A 1 97 ? 30.534 -7.617 2.486 1.00 56.00 97 VAL A N 1
ATOM 768 C CA . VAL A 1 97 ? 29.262 -8.294 2.227 1.00 56.00 97 VAL A CA 1
ATOM 769 C C . VAL A 1 97 ? 28.837 -9.016 3.505 1.00 56.00 97 VAL A C 1
ATOM 771 O O . VAL A 1 97 ? 28.805 -10.241 3.561 1.00 56.00 97 VAL A O 1
ATOM 774 N N . GLU A 1 98 ? 28.538 -8.261 4.560 1.00 52.72 98 GLU A N 1
ATOM 775 C CA . GLU A 1 98 ? 27.932 -8.810 5.770 1.00 52.72 98 GLU A CA 1
ATOM 776 C C . GLU A 1 98 ? 26.551 -8.201 6.008 1.00 52.72 98 GLU A C 1
ATOM 778 O O . GLU A 1 98 ? 26.387 -7.047 6.390 1.00 52.72 98 GLU A O 1
ATOM 783 N N . ALA A 1 99 ? 25.554 -9.050 5.749 1.00 54.41 99 ALA A N 1
ATOM 784 C CA . ALA A 1 99 ? 24.258 -9.105 6.413 1.00 54.41 99 ALA A CA 1
ATOM 785 C C . ALA A 1 99 ? 23.566 -7.762 6.693 1.00 54.41 99 ALA A C 1
ATOM 787 O O . ALA A 1 99 ? 23.199 -7.460 7.830 1.00 54.41 99 ALA A O 1
ATOM 788 N N . SER A 1 100 ? 23.243 -7.007 5.645 1.00 50.19 100 SER A N 1
ATOM 789 C CA . SER A 1 100 ? 22.106 -6.102 5.749 1.00 50.19 100 SER A CA 1
ATOM 790 C C . SER A 1 100 ? 20.826 -6.933 5.631 1.00 50.19 100 SER A C 1
ATOM 792 O O . SER A 1 100 ? 20.419 -7.379 4.560 1.00 50.19 100 SER A O 1
ATOM 794 N N . ASN A 1 101 ? 20.136 -7.131 6.757 1.00 57.84 101 ASN A N 1
ATOM 795 C CA . ASN A 1 101 ? 18.678 -7.107 6.692 1.00 57.84 101 ASN A CA 1
ATOM 796 C C . ASN A 1 101 ? 18.359 -5.802 5.961 1.00 57.84 101 ASN A C 1
ATOM 798 O O . ASN A 1 101 ? 18.750 -4.765 6.504 1.00 57.84 101 ASN A O 1
ATOM 802 N N . PRO A 1 102 ? 17.769 -5.803 4.750 1.00 53.34 102 PRO A N 1
ATOM 803 C CA . PRO A 1 102 ? 17.503 -4.552 4.069 1.00 53.34 102 PRO A CA 1
ATOM 804 C C . PRO A 1 102 ? 16.628 -3.749 5.017 1.00 53.34 102 PRO A C 1
ATOM 806 O O . PRO A 1 102 ? 15.495 -4.132 5.332 1.00 53.34 102 PRO A O 1
ATOM 809 N N . CYS A 1 103 ? 17.215 -2.688 5.567 1.00 53.19 103 CYS A N 1
ATOM 810 C CA . CYS A 1 103 ? 16.499 -1.768 6.408 1.00 53.19 103 CYS A CA 1
ATOM 811 C C . CYS A 1 103 ? 15.353 -1.294 5.524 1.00 53.19 103 CYS A C 1
ATOM 813 O O . CYS A 1 103 ? 15.592 -0.782 4.432 1.00 53.19 103 CYS A O 1
ATOM 815 N N . LYS A 1 104 ? 14.102 -1.534 5.935 1.00 58.62 104 LYS A N 1
ATOM 816 C CA . LYS A 1 104 ? 12.919 -1.153 5.144 1.00 58.62 104 LYS A CA 1
ATOM 817 C C . LYS A 1 104 ? 12.993 0.317 4.695 1.00 58.62 104 LYS A C 1
ATOM 819 O O . LYS A 1 104 ? 12.443 0.651 3.655 1.00 58.62 104 LYS A O 1
ATOM 824 N N . SER A 1 105 ? 13.748 1.135 5.435 1.00 60.81 105 SER A N 1
ATOM 825 C CA . SER A 1 105 ? 14.192 2.486 5.092 1.00 60.81 105 SER A CA 1
ATOM 826 C C . SER A 1 105 ? 14.770 2.624 3.680 1.00 60.81 105 SER A C 1
ATOM 828 O O . SER A 1 105 ? 14.294 3.472 2.939 1.00 60.81 105 SER A O 1
ATOM 830 N N . ASP A 1 106 ? 15.739 1.806 3.266 1.00 63.72 106 ASP A N 1
ATOM 831 C CA . ASP A 1 106 ? 16.495 2.065 2.027 1.00 63.72 106 ASP A CA 1
ATOM 832 C C . ASP A 1 106 ? 15.653 1.756 0.788 1.00 63.72 106 ASP A C 1
ATOM 834 O O . ASP A 1 106 ? 15.613 2.524 -0.172 1.00 63.72 106 ASP A O 1
ATOM 838 N N . VAL A 1 107 ? 14.874 0.674 0.846 1.00 65.94 107 VAL A N 1
ATOM 839 C CA . VAL A 1 107 ? 13.906 0.327 -0.205 1.00 65.94 107 VAL A CA 1
ATOM 840 C C . VAL A 1 107 ? 12.810 1.390 -0.288 1.00 65.94 107 VAL A C 1
ATOM 842 O O . VAL A 1 107 ? 12.402 1.786 -1.378 1.00 65.94 107 VAL A O 1
ATOM 845 N N . GLN A 1 108 ? 12.354 1.897 0.856 1.00 66.25 108 GLN A N 1
ATOM 846 C CA . GLN A 1 108 ? 11.317 2.920 0.917 1.00 66.25 108 GLN A CA 1
ATOM 847 C C . GLN A 1 108 ? 11.828 4.286 0.441 1.00 66.25 108 GLN A C 1
ATOM 849 O O . GLN A 1 108 ? 11.082 5.002 -0.221 1.00 66.25 108 GLN A O 1
ATOM 854 N N . GLN A 1 109 ? 13.097 4.621 0.680 1.00 64.75 109 GLN A N 1
ATOM 855 C CA . GLN A 1 109 ? 13.745 5.820 0.143 1.00 64.75 109 GLN A CA 1
ATOM 856 C C . GLN A 1 109 ? 13.898 5.751 -1.378 1.00 64.75 109 GLN A C 1
ATOM 858 O O . GLN A 1 109 ? 13.557 6.715 -2.060 1.00 64.75 109 GLN A O 1
ATOM 863 N N . ILE A 1 110 ? 14.307 4.603 -1.925 1.00 71.75 110 ILE A N 1
ATOM 864 C CA . ILE A 1 110 ? 14.407 4.398 -3.378 1.00 71.75 110 ILE A CA 1
ATOM 865 C C . ILE A 1 110 ? 13.020 4.477 -4.038 1.00 71.75 110 ILE A C 1
ATOM 867 O O . ILE A 1 110 ? 12.862 5.136 -5.063 1.00 71.75 110 ILE A O 1
ATOM 871 N N . ILE A 1 111 ? 11.990 3.875 -3.433 1.00 69.69 111 ILE A N 1
ATOM 872 C CA . ILE A 1 111 ? 10.604 3.972 -3.925 1.00 69.69 111 ILE A CA 1
ATOM 873 C C . ILE A 1 111 ? 10.097 5.421 -3.851 1.00 69.69 111 ILE A C 1
ATOM 875 O O . ILE A 1 111 ? 9.522 5.912 -4.818 1.00 69.69 111 ILE A O 1
ATOM 879 N N . THR A 1 112 ? 10.347 6.133 -2.751 1.00 66.56 112 THR A N 1
ATOM 880 C CA . THR A 1 112 ? 9.922 7.539 -2.585 1.00 66.56 112 THR A CA 1
ATOM 881 C C . THR A 1 112 ? 10.655 8.471 -3.555 1.00 66.56 112 THR A C 1
ATOM 883 O O . THR A 1 112 ? 10.080 9.444 -4.030 1.00 66.56 112 THR A O 1
ATOM 886 N N . PHE A 1 113 ? 11.908 8.163 -3.894 1.00 71.50 113 PHE A N 1
ATOM 887 C CA . PHE A 1 113 ? 12.681 8.905 -4.888 1.00 71.50 113 PHE A CA 1
ATOM 888 C C . PHE A 1 113 ? 12.164 8.677 -6.317 1.00 71.50 113 PHE A C 1
ATOM 890 O O . PHE A 1 113 ? 12.071 9.622 -7.094 1.00 71.50 113 PHE A O 1
ATOM 897 N N . ILE A 1 114 ? 11.785 7.441 -6.657 1.00 75.44 114 ILE A N 1
ATOM 898 C CA . ILE A 1 114 ? 11.306 7.078 -8.001 1.00 75.44 114 ILE A CA 1
ATOM 899 C C . ILE A 1 114 ? 9.858 7.533 -8.244 1.00 75.44 114 ILE A C 1
ATOM 901 O O . ILE A 1 114 ? 9.540 7.990 -9.339 1.00 75.44 114 ILE A O 1
ATOM 905 N N . TYR A 1 115 ? 8.980 7.413 -7.246 1.00 74.81 115 TYR A N 1
ATOM 906 C CA . TYR A 1 115 ? 7.549 7.729 -7.373 1.00 74.81 115 TYR A CA 1
ATOM 907 C C . TYR A 1 115 ? 7.174 9.117 -6.823 1.00 74.81 115 TYR A C 1
ATOM 909 O O . TYR A 1 115 ? 6.006 9.503 -6.878 1.00 74.81 115 TYR A O 1
ATOM 917 N N . GLY A 1 116 ? 8.157 9.875 -6.324 1.00 68.00 116 GLY A N 1
ATOM 918 C CA . GLY A 1 116 ? 7.951 11.115 -5.577 1.00 68.00 116 GLY A CA 1
ATOM 919 C C . GLY A 1 116 ? 7.364 10.857 -4.180 1.00 68.00 116 GLY A C 1
ATOM 920 O O . GLY A 1 116 ? 6.757 9.807 -3.941 1.00 68.00 116 GLY A O 1
ATOM 921 N N . PRO A 1 117 ? 7.512 11.793 -3.220 1.00 64.44 117 PRO A N 1
ATOM 922 C CA . PRO A 1 117 ? 6.751 11.720 -1.984 1.00 64.44 117 PRO A CA 1
ATOM 923 C C . PRO A 1 117 ? 5.279 11.798 -2.369 1.00 64.44 117 PRO A C 1
ATOM 925 O O . PRO A 1 117 ? 4.794 12.851 -2.780 1.00 64.44 117 PRO A O 1
ATOM 928 N N . GLN A 1 118 ? 4.582 10.665 -2.279 1.00 63.59 118 GLN A N 1
ATOM 929 C CA . GLN A 1 118 ? 3.133 10.623 -2.373 1.00 63.59 118 GLN A CA 1
ATOM 930 C C . GLN A 1 118 ? 2.640 11.663 -1.372 1.00 63.59 118 GLN A C 1
ATOM 932 O O . GLN A 1 118 ? 2.858 11.485 -0.170 1.00 63.59 118 GLN A O 1
ATOM 937 N N . GLN A 1 119 ? 2.125 12.797 -1.867 1.00 62.78 119 GLN A N 1
ATOM 938 C CA . GLN A 1 119 ? 1.737 13.897 -0.997 1.00 62.78 119 GLN A CA 1
ATOM 939 C C . GLN A 1 119 ? 0.716 13.317 -0.038 1.00 62.78 119 GLN A C 1
ATOM 941 O O . GLN A 1 119 ? -0.373 12.906 -0.445 1.00 62.78 119 GLN A O 1
ATOM 946 N N . ARG A 1 120 ? 1.127 13.162 1.222 1.00 65.06 120 ARG A N 1
ATOM 947 C CA . ARG A 1 120 ? 0.244 12.668 2.260 1.00 65.06 120 ARG A CA 1
ATOM 948 C C . ARG A 1 120 ? -0.776 13.773 2.425 1.00 65.06 120 ARG A C 1
ATOM 950 O O . ARG A 1 120 ? -0.479 14.779 3.061 1.00 65.06 120 ARG A O 1
ATOM 957 N N . LYS A 1 121 ? -1.928 13.617 1.769 1.00 76.38 121 LYS A N 1
ATOM 958 C CA . LYS A 1 121 ? -3.092 14.454 2.019 1.00 76.38 121 LYS A CA 1
ATOM 959 C C . LYS A 1 121 ? -3.314 14.358 3.523 1.00 76.38 121 LYS A C 1
ATOM 961 O O . LYS A 1 121 ? -3.556 13.262 4.030 1.00 76.38 121 LYS A O 1
ATOM 966 N N . LEU A 1 122 ? -3.107 15.469 4.226 1.00 81.31 122 LEU A N 1
ATOM 967 C CA . LEU A 1 122 ? -3.471 15.532 5.629 1.00 81.31 122 LEU A CA 1
ATOM 968 C C . LEU A 1 122 ? -4.971 15.278 5.681 1.00 81.31 122 LEU A C 1
ATOM 970 O O . LEU A 1 122 ? -5.733 15.847 4.897 1.00 81.31 122 LEU A O 1
ATOM 974 N N . LEU A 1 123 ? -5.350 14.335 6.530 1.00 84.94 123 LEU A N 1
ATOM 975 C CA . LEU A 1 123 ? -6.741 14.010 6.751 1.00 84.94 123 LEU A CA 1
ATOM 976 C C . LEU A 1 123 ? -7.419 15.272 7.287 1.00 84.94 123 LEU A C 1
ATOM 978 O O . LEU A 1 123 ? -6.860 15.942 8.160 1.00 84.94 123 LEU A O 1
ATOM 982 N N . THR A 1 124 ? -8.576 15.625 6.734 1.00 89.44 124 THR A N 1
ATOM 983 C CA . THR A 1 124 ? -9.382 16.696 7.330 1.00 89.44 124 THR A CA 1
ATOM 984 C C . THR A 1 124 ? -9.788 16.288 8.745 1.00 89.44 124 THR A C 1
ATOM 986 O O . THR A 1 124 ? -9.814 15.099 9.074 1.00 89.44 124 THR A O 1
ATOM 989 N N . GLU A 1 125 ? -10.072 17.262 9.606 1.00 87.00 125 GLU A N 1
ATOM 990 C CA . GLU A 1 125 ? -10.436 16.973 10.995 1.00 87.00 125 GLU A CA 1
ATOM 991 C C . GLU A 1 125 ? -11.654 16.040 11.083 1.00 87.00 125 GLU A C 1
ATOM 993 O O . GLU A 1 125 ? -11.648 15.089 11.867 1.00 87.00 125 GLU A O 1
ATOM 998 N N . ASP A 1 126 ? -12.647 16.241 10.217 1.00 89.06 126 ASP A N 1
ATOM 999 C CA . ASP A 1 126 ? -13.834 15.389 10.140 1.00 89.06 126 ASP A CA 1
ATOM 1000 C C . ASP A 1 126 ? -13.500 13.958 9.710 1.00 89.06 126 ASP A C 1
ATOM 1002 O O . ASP A 1 126 ? -13.897 13.006 10.387 1.00 89.06 126 ASP A O 1
ATOM 1006 N N . GLU A 1 127 ? -12.712 13.790 8.641 1.00 91.25 127 GLU A N 1
ATOM 1007 C CA . GLU A 1 127 ? -12.250 12.473 8.185 1.00 91.25 127 GLU A CA 1
ATOM 1008 C C . GLU A 1 127 ? -11.458 11.759 9.310 1.00 91.25 127 GLU A C 1
ATOM 1010 O O . GLU A 1 127 ? -11.638 10.561 9.540 1.00 91.25 127 GLU A O 1
ATOM 1015 N N . TYR A 1 128 ? -10.640 12.490 10.079 1.00 90.62 128 TYR A N 1
ATOM 1016 C CA . TYR A 1 128 ? -9.906 11.944 11.228 1.00 90.62 128 TYR A CA 1
ATOM 1017 C C . TYR A 1 128 ? -10.837 11.506 12.360 1.00 90.62 128 TYR A C 1
ATOM 1019 O O . TYR A 1 128 ? -10.674 10.411 12.910 1.00 90.62 128 TYR A O 1
ATOM 1027 N N . ARG A 1 129 ? -11.844 12.321 12.694 1.00 89.44 129 ARG A N 1
ATOM 1028 C CA . ARG A 1 129 ? -12.858 11.989 13.707 1.00 89.44 129 ARG A CA 1
ATOM 1029 C C . ARG A 1 129 ? -13.655 10.743 13.300 1.00 89.44 129 ARG A C 1
ATOM 1031 O O . ARG A 1 129 ? -13.944 9.897 14.151 1.00 89.44 129 ARG A O 1
ATOM 1038 N N . GLU A 1 130 ? -14.000 10.597 12.023 1.00 93.44 130 GLU A N 1
ATOM 1039 C CA . GLU A 1 130 ? -14.720 9.428 11.500 1.00 93.44 130 GLU A CA 1
ATOM 1040 C C . GLU A 1 130 ? -13.878 8.149 11.508 1.00 93.44 130 GLU A C 1
ATOM 1042 O O . GLU A 1 130 ? -14.352 7.100 11.971 1.00 93.44 130 GLU A O 1
ATOM 1047 N N . GLU A 1 131 ? -12.624 8.224 11.056 1.00 94.75 131 GLU A N 1
ATOM 1048 C CA . GLU A 1 131 ? -11.693 7.097 11.130 1.00 94.75 131 GLU A CA 1
ATOM 1049 C C . GLU A 1 131 ? -11.478 6.672 12.584 1.00 94.75 131 GLU A C 1
ATOM 1051 O O . GLU A 1 131 ? -11.586 5.482 12.899 1.00 94.75 131 GLU A O 1
ATOM 1056 N N . ALA A 1 132 ? -11.265 7.632 13.489 1.00 93.69 132 ALA A N 1
ATOM 1057 C CA . ALA A 1 132 ? -11.104 7.366 14.912 1.00 93.69 132 ALA A CA 1
ATOM 1058 C C . ALA A 1 132 ? -12.325 6.640 15.495 1.00 93.69 132 ALA A C 1
ATOM 1060 O O . ALA A 1 132 ? -12.155 5.633 16.189 1.00 93.69 132 ALA A O 1
ATOM 1061 N N . ARG A 1 133 ? -13.552 7.080 15.177 1.00 94.00 133 ARG A N 1
ATOM 1062 C CA . ARG A 1 133 ? -14.788 6.400 15.611 1.00 94.00 133 ARG A CA 1
ATOM 1063 C C . ARG A 1 133 ? -14.860 4.970 15.076 1.00 94.00 133 ARG A C 1
ATOM 1065 O O . ARG A 1 133 ? -15.101 4.039 15.846 1.00 94.00 133 ARG A O 1
ATOM 1072 N N . THR A 1 134 ? -14.603 4.785 13.783 1.00 95.31 134 THR A N 1
ATOM 1073 C CA . THR A 1 134 ? -14.713 3.481 13.111 1.00 95.31 134 THR A CA 1
ATOM 1074 C C . THR A 1 134 ? -13.686 2.482 13.642 1.00 95.31 134 THR A C 1
ATOM 1076 O O . THR A 1 134 ? -14.040 1.368 14.035 1.00 95.31 134 THR A O 1
ATOM 1079 N N . TYR A 1 135 ? -12.414 2.879 13.722 1.00 96.12 135 TYR A N 1
ATOM 1080 C CA . TYR A 1 135 ? -11.353 2.026 14.258 1.00 96.12 135 TYR A CA 1
ATOM 1081 C C . TYR A 1 135 ? -11.565 1.713 15.737 1.00 96.12 135 TYR A C 1
ATOM 1083 O O . TYR A 1 135 ? -11.385 0.563 16.141 1.00 96.12 135 TYR A O 1
ATOM 1091 N N . THR A 1 136 ? -12.007 2.692 16.531 1.00 94.50 136 THR A N 1
ATOM 1092 C CA . THR A 1 136 ? -12.323 2.467 17.947 1.00 94.50 136 THR A CA 1
ATOM 1093 C C . THR A 1 136 ? -13.411 1.409 18.096 1.00 94.50 136 THR A C 1
ATOM 1095 O O . THR A 1 136 ? -13.229 0.463 18.857 1.00 94.50 136 THR A O 1
ATOM 1098 N N . GLN A 1 137 ? -14.503 1.489 17.327 1.00 94.38 137 GLN A N 1
ATOM 1099 C CA . GLN A 1 137 ? -15.567 0.477 17.367 1.00 94.38 137 GLN A CA 1
ATOM 1100 C C . GLN A 1 137 ? -15.060 -0.919 16.980 1.00 94.38 137 GLN A C 1
ATOM 1102 O O . GLN A 1 137 ? -15.333 -1.892 17.685 1.00 94.38 137 GLN A O 1
ATOM 1107 N N . ILE A 1 138 ? -14.274 -1.020 15.904 1.00 96.69 138 ILE A N 1
ATOM 1108 C CA . ILE A 1 138 ? -13.710 -2.295 15.439 1.00 96.69 138 ILE A CA 1
ATOM 1109 C C . ILE A 1 138 ? -12.801 -2.924 16.505 1.00 96.69 138 ILE A C 1
ATOM 1111 O O . ILE A 1 138 ? -12.900 -4.126 16.771 1.00 96.69 138 ILE A O 1
ATOM 1115 N N . GLU A 1 139 ? -11.908 -2.143 17.113 1.00 96.06 139 GLU A N 1
ATOM 1116 C CA . GLU A 1 139 ? -10.983 -2.643 18.134 1.00 96.06 139 GLU A CA 1
ATOM 1117 C C . GLU A 1 139 ? -11.696 -2.983 19.447 1.00 96.06 139 GLU A C 1
ATOM 1119 O O . GLU A 1 139 ? -11.386 -4.003 20.070 1.00 96.06 139 GLU A O 1
ATOM 1124 N N . LEU A 1 140 ? -12.710 -2.208 19.836 1.00 95.06 140 LEU A N 1
ATOM 1125 C CA . LEU A 1 140 ? -13.566 -2.530 20.977 1.00 95.06 140 LEU A CA 1
ATOM 1126 C C . LEU A 1 140 ? -14.323 -3.849 20.764 1.00 95.06 140 LEU A C 1
ATOM 1128 O O . LEU A 1 140 ? -14.389 -4.674 21.677 1.00 95.06 140 LEU A O 1
ATOM 1132 N N . ASP A 1 141 ? -14.831 -4.106 19.561 1.00 94.38 141 ASP A N 1
ATOM 1133 C CA . ASP A 1 141 ? -15.480 -5.376 19.230 1.00 94.38 141 ASP A CA 1
ATOM 1134 C C . ASP A 1 141 ? -14.499 -6.553 19.228 1.00 94.38 141 ASP A C 1
ATOM 1136 O O . ASP A 1 141 ? -14.816 -7.641 19.729 1.00 94.38 141 ASP A O 1
ATOM 1140 N N . LYS A 1 142 ? -13.282 -6.354 18.708 1.00 94.69 142 LYS A N 1
ATOM 1141 C CA . LYS A 1 142 ? -12.206 -7.353 18.805 1.00 94.69 142 LYS A CA 1
ATOM 1142 C C . LYS A 1 142 ? -11.872 -7.657 20.264 1.00 94.69 142 LYS A C 1
ATOM 1144 O O . LYS A 1 142 ? -11.747 -8.833 20.616 1.00 94.69 142 LYS A O 1
ATOM 1149 N N . LEU A 1 143 ? -11.786 -6.631 21.110 1.00 92.25 143 LEU A N 1
ATOM 1150 C CA . LEU A 1 143 ? -11.555 -6.772 22.546 1.00 92.25 143 LEU A CA 1
ATOM 1151 C C . LEU A 1 143 ? -12.677 -7.578 23.215 1.00 92.25 143 LEU A C 1
ATOM 1153 O O . LEU A 1 143 ? -12.380 -8.549 23.914 1.00 92.25 143 LEU A O 1
ATOM 1157 N N . LYS A 1 144 ? -13.953 -7.255 22.950 1.00 92.44 144 LYS A N 1
ATOM 1158 C CA . LYS A 1 144 ? -15.107 -8.009 23.479 1.00 92.44 144 LYS A CA 1
ATOM 1159 C C . LYS A 1 144 ? -15.017 -9.490 23.122 1.00 92.44 144 LYS A C 1
ATOM 1161 O O . LYS A 1 144 ? -15.060 -10.346 24.007 1.00 92.44 144 LYS A O 1
ATOM 1166 N N . ARG A 1 145 ? -14.816 -9.801 21.836 1.00 91.88 145 ARG A N 1
ATOM 1167 C CA . ARG A 1 145 ? -14.689 -11.188 21.350 1.00 91.88 145 ARG A CA 1
ATOM 1168 C C . ARG A 1 145 ? -13.501 -11.908 21.976 1.00 91.88 145 ARG A C 1
ATOM 1170 O O . ARG A 1 145 ? -13.601 -13.094 22.290 1.00 91.88 145 ARG A O 1
ATOM 1177 N N . HIS A 1 146 ? -12.383 -11.205 22.161 1.00 92.44 146 HIS A N 1
ATOM 1178 C CA . HIS A 1 146 ? -11.216 -11.771 22.820 1.00 92.44 146 HIS A CA 1
ATOM 1179 C C . HIS A 1 146 ? -11.549 -12.158 24.261 1.00 92.44 146 HIS A C 1
ATOM 1181 O O . HIS A 1 146 ? -11.315 -13.304 24.626 1.00 92.44 146 HIS A O 1
ATOM 1187 N N . CYS A 1 147 ? -12.160 -11.262 25.040 1.00 89.50 147 CYS A N 1
ATOM 1188 C CA . CYS A 1 147 ? -12.512 -11.501 26.442 1.00 89.50 147 CYS A CA 1
ATOM 1189 C C . CYS A 1 147 ? -13.625 -12.545 26.652 1.00 89.50 147 CYS A C 1
ATOM 1191 O O . CYS A 1 147 ? -13.648 -13.197 27.694 1.00 89.50 147 CYS A O 1
ATOM 1193 N N . GLN A 1 148 ? -14.530 -12.718 25.684 1.00 88.12 148 GLN A N 1
ATOM 1194 C CA . GLN A 1 148 ? -15.587 -13.741 25.719 1.00 88.12 148 GLN A CA 1
ATOM 1195 C C . GLN A 1 148 ? -15.078 -15.146 25.343 1.00 88.12 148 GLN A C 1
ATOM 1197 O O . GLN A 1 148 ? -15.744 -16.151 25.599 1.00 88.12 148 GLN A O 1
ATOM 1202 N N . SER A 1 149 ? -13.899 -15.250 24.725 1.00 89.12 149 SER A N 1
ATOM 1203 C CA . SER A 1 149 ? -13.339 -16.528 24.293 1.00 89.12 149 SER A CA 1
ATOM 1204 C C . SER A 1 149 ? -12.827 -17.357 25.473 1.00 89.12 149 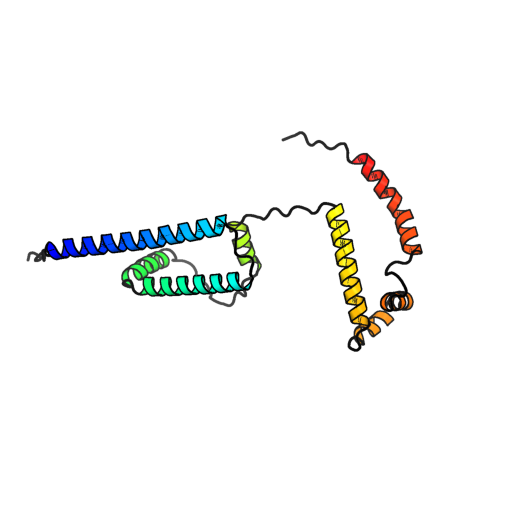SER A C 1
ATOM 1206 O O . SER A 1 149 ? -12.111 -16.875 26.344 1.00 89.12 149 SER A O 1
ATOM 1208 N N . LYS A 1 150 ? -13.059 -18.675 25.447 1.00 71.56 150 LYS A N 1
ATOM 1209 C CA . LYS A 1 150 ? -12.559 -19.616 26.474 1.00 71.56 150 LYS A CA 1
ATOM 1210 C C . LYS A 1 150 ? -11.024 -19.600 26.633 1.00 71.56 150 LYS A C 1
ATOM 1212 O O . LYS A 1 150 ? -10.498 -20.092 27.631 1.00 71.56 150 LYS A O 1
ATOM 1217 N N . LYS A 1 151 ? -10.295 -19.049 25.655 1.00 72.44 151 LYS A N 1
ATOM 1218 C CA . LYS A 1 151 ? -8.829 -18.926 25.671 1.00 72.44 151 LYS A CA 1
ATOM 1219 C C . LYS A 1 151 ? -8.309 -17.732 26.489 1.00 72.44 151 LYS A C 1
ATOM 1221 O O . LYS A 1 151 ? -7.123 -17.716 26.794 1.00 72.44 151 LYS A O 1
ATOM 1226 N N . SER A 1 152 ? -9.142 -16.770 26.890 1.00 78.44 152 SER A N 1
ATOM 1227 C CA . SER A 1 152 ? -8.683 -15.474 27.418 1.00 78.44 152 SER A CA 1
ATOM 1228 C C . SER A 1 152 ? -8.649 -15.366 28.950 1.00 78.44 152 SER A C 1
ATOM 1230 O O . SER A 1 152 ? -8.993 -14.322 29.512 1.00 78.44 152 SER A O 1
ATOM 1232 N N . ARG A 1 153 ? -8.217 -16.418 29.663 1.00 82.12 153 ARG A N 1
ATOM 1233 C CA . ARG A 1 153 ? -8.059 -16.346 31.135 1.00 82.12 153 ARG A CA 1
ATOM 1234 C C . ARG A 1 153 ? -7.138 -15.199 31.565 1.00 82.12 153 ARG A C 1
ATOM 1236 O O . ARG A 1 153 ? -7.410 -14.549 32.570 1.00 82.12 153 ARG A O 1
ATOM 1243 N N . ASP A 1 154 ? -6.102 -14.913 30.778 1.00 85.75 154 ASP A N 1
ATOM 1244 C CA . ASP A 1 154 ? -5.174 -13.811 31.043 1.00 85.75 154 ASP A CA 1
ATOM 1245 C C . ASP A 1 154 ? -5.839 -12.437 30.879 1.00 85.75 154 ASP A C 1
ATOM 1247 O O . ASP A 1 154 ? -5.606 -11.545 31.694 1.00 85.75 154 ASP A O 1
ATOM 1251 N N . ALA A 1 155 ? -6.738 -12.279 29.900 1.00 87.25 155 ALA A N 1
ATOM 1252 C CA . ALA A 1 155 ? -7.498 -11.042 29.712 1.00 87.25 155 ALA A CA 1
ATOM 1253 C C . ALA A 1 155 ? -8.456 -10.783 30.886 1.00 87.25 155 ALA A C 1
ATOM 1255 O O . ALA A 1 155 ? -8.518 -9.668 31.398 1.00 87.25 155 ALA A O 1
ATOM 1256 N N . LEU A 1 156 ? -9.148 -11.817 31.379 1.00 86.94 156 LEU A N 1
ATOM 1257 C CA . LEU A 1 156 ? -10.017 -11.693 32.558 1.00 86.94 156 LEU A CA 1
ATOM 1258 C C . LEU A 1 156 ? -9.220 -11.364 33.829 1.00 86.94 156 LEU A C 1
ATOM 1260 O O . LEU A 1 156 ? -9.652 -10.554 34.651 1.00 86.94 156 LEU A O 1
ATOM 1264 N N . ARG A 1 157 ? -8.013 -11.927 33.966 1.00 89.94 157 ARG A N 1
ATOM 1265 C CA . ARG A 1 157 ? -7.087 -11.567 35.047 1.00 89.94 157 ARG A CA 1
ATOM 1266 C C . ARG A 1 157 ? -6.641 -10.108 34.944 1.00 89.94 157 ARG A C 1
ATOM 1268 O O . ARG A 1 157 ? -6.527 -9.445 35.972 1.00 89.94 157 ARG A O 1
ATOM 1275 N N . LEU A 1 158 ? -6.414 -9.590 33.739 1.00 89.25 158 LEU A N 1
ATOM 1276 C CA . LEU A 1 158 ? -6.094 -8.178 33.528 1.00 89.25 158 LEU A CA 1
ATOM 1277 C C . LEU A 1 158 ? -7.266 -7.277 33.945 1.00 89.25 158 LEU A C 1
ATOM 1279 O O . LEU A 1 158 ? -7.059 -6.321 34.686 1.00 89.25 158 LEU A O 1
ATOM 1283 N N . ILE A 1 159 ? -8.490 -7.634 33.547 1.00 90.56 159 ILE A N 1
ATOM 1284 C CA . ILE A 1 159 ? -9.709 -6.880 33.875 1.00 90.56 159 ILE A CA 1
ATOM 1285 C C . ILE A 1 159 ? -9.899 -6.749 35.388 1.00 90.56 159 ILE A C 1
ATOM 1287 O O . ILE A 1 159 ? -10.192 -5.660 35.872 1.00 90.56 159 ILE A O 1
ATOM 1291 N N . SER A 1 160 ? -9.636 -7.811 36.156 1.00 89.69 160 SER A N 1
ATOM 1292 C CA . SER A 1 160 ? -9.732 -7.751 37.625 1.00 89.69 160 SER A CA 1
ATOM 1293 C C . SER A 1 160 ? -8.758 -6.770 38.294 1.00 89.69 160 SER A C 1
ATOM 1295 O O . SER A 1 160 ? -8.937 -6.442 39.464 1.00 89.69 160 SER A O 1
ATOM 1297 N N . ARG A 1 161 ? -7.725 -6.306 37.577 1.00 93.62 161 ARG A N 1
ATOM 1298 C CA . ARG A 1 161 ? -6.725 -5.346 38.076 1.00 93.62 161 ARG A CA 1
ATOM 1299 C C . ARG A 1 161 ? -7.016 -3.907 37.645 1.00 93.62 161 ARG A C 1
ATOM 1301 O O . ARG A 1 161 ? -6.291 -3.009 38.064 1.00 93.62 161 ARG A O 1
ATOM 1308 N N . LEU A 1 162 ? -8.020 -3.689 36.794 1.00 92.19 162 LEU A N 1
ATOM 1309 C CA . LEU A 1 162 ? -8.435 -2.352 36.373 1.00 92.19 162 LEU A CA 1
ATOM 1310 C C . LEU A 1 162 ? -9.106 -1.604 37.529 1.00 92.19 162 LEU A C 1
ATOM 1312 O O . LEU A 1 162 ? -9.611 -2.208 38.471 1.00 92.19 162 LEU A O 1
ATOM 1316 N N . HIS A 1 163 ? -9.146 -0.276 37.423 1.00 91.81 163 HIS A N 1
ATOM 1317 C CA . HIS A 1 163 ? -9.783 0.579 38.426 1.00 91.81 163 HIS A 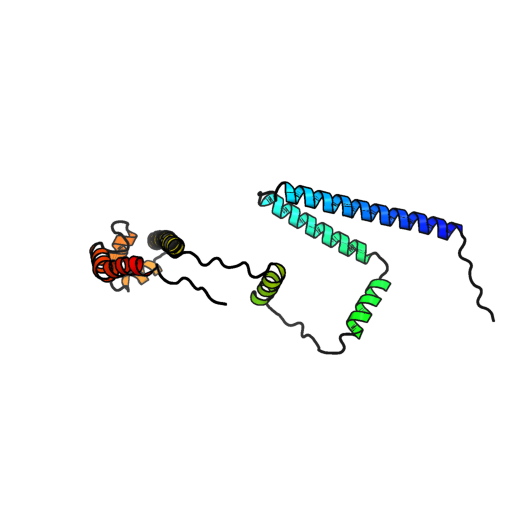CA 1
ATOM 1318 C C . HIS A 1 163 ? -11.294 0.308 38.555 1.00 91.81 163 HIS A C 1
ATOM 1320 O O . HIS A 1 163 ? -11.841 0.331 39.653 1.00 91.81 163 HIS A O 1
ATOM 1326 N N . THR A 1 164 ? -11.965 -0.000 37.439 1.00 90.19 164 THR A N 1
ATOM 1327 C CA . THR A 1 164 ? -13.417 -0.235 37.369 1.00 90.19 164 THR A CA 1
ATOM 1328 C C . THR A 1 164 ? -13.738 -1.588 36.705 1.00 90.19 164 THR A C 1
ATOM 1330 O O . THR A 1 164 ? -14.196 -1.650 35.558 1.00 90.19 164 THR A O 1
ATOM 1333 N N . PRO A 1 165 ? -13.525 -2.716 37.414 1.00 91.75 165 PRO A N 1
ATOM 1334 C CA . PRO A 1 165 ? -13.709 -4.054 36.846 1.00 91.75 165 PRO A CA 1
ATOM 1335 C C . PRO A 1 165 ? -15.175 -4.346 36.495 1.00 91.75 165 PRO A C 1
ATOM 1337 O O . PRO A 1 165 ? -15.454 -4.935 35.458 1.00 91.75 165 PRO A O 1
ATOM 1340 N N . ASN A 1 166 ? -16.125 -3.870 37.306 1.00 90.75 166 ASN A N 1
ATOM 1341 C CA . ASN A 1 166 ? -17.555 -4.103 37.070 1.00 90.75 166 ASN A CA 1
ATOM 1342 C C . ASN A 1 166 ? -18.066 -3.371 35.818 1.00 90.75 166 ASN A C 1
ATOM 1344 O O . ASN A 1 166 ? -18.811 -3.934 35.023 1.00 90.75 166 ASN A O 1
ATOM 1348 N N . LYS A 1 167 ? -17.616 -2.128 35.596 1.00 91.00 167 LYS A N 1
ATOM 1349 C CA . LYS A 1 167 ? -17.969 -1.353 34.395 1.00 91.00 167 LYS A CA 1
ATOM 1350 C C . LYS A 1 167 ? -17.477 -2.061 33.131 1.00 91.00 167 LYS A C 1
ATOM 1352 O O . LYS A 1 167 ? -18.218 -2.219 32.165 1.00 91.00 167 LYS A O 1
ATOM 1357 N N . THR A 1 168 ? -16.231 -2.530 33.160 1.00 90.94 168 THR A N 1
ATOM 1358 C CA . THR A 1 168 ? -15.613 -3.218 32.021 1.00 90.94 168 THR A CA 1
ATOM 1359 C C . THR A 1 168 ? -16.211 -4.603 31.778 1.00 90.94 168 THR A C 1
ATOM 1361 O O . THR A 1 168 ? -16.384 -4.982 30.622 1.00 90.94 168 THR A O 1
ATOM 1364 N N . SER A 1 169 ? -16.616 -5.337 32.821 1.00 90.50 169 SER A N 1
ATOM 1365 C CA . SER A 1 169 ? -17.317 -6.613 32.649 1.00 90.50 169 SER A CA 1
ATOM 1366 C C . SER A 1 169 ? -18.703 -6.443 32.025 1.00 90.50 169 SER A C 1
ATOM 1368 O O . SER A 1 169 ? -19.040 -7.197 31.116 1.00 90.50 169 SER A O 1
ATOM 1370 N N . SER A 1 170 ? -19.477 -5.437 32.450 1.00 90.50 170 SER A N 1
ATOM 1371 C CA . SER A 1 170 ? -20.787 -5.122 31.854 1.00 90.50 170 SER A CA 1
ATOM 1372 C C . SER A 1 170 ? -20.658 -4.681 30.394 1.00 90.50 170 SER A C 1
ATOM 1374 O O . SER A 1 170 ? -21.451 -5.087 29.547 1.00 90.50 170 SER A O 1
ATOM 1376 N N . PHE A 1 171 ? -19.603 -3.931 30.067 1.00 92.81 171 PHE A N 1
ATOM 1377 C CA . PHE A 1 171 ? -19.270 -3.590 28.684 1.00 92.81 171 PHE A CA 1
ATOM 1378 C C . PHE A 1 171 ? -18.947 -4.828 27.823 1.00 92.81 171 PHE A C 1
ATOM 1380 O O . PHE A 1 171 ? -19.420 -4.943 26.691 1.00 92.81 171 PHE A O 1
ATOM 1387 N N . ILE A 1 172 ? -18.167 -5.779 28.349 1.00 92.06 172 ILE A N 1
ATOM 1388 C CA . ILE A 1 172 ? -17.813 -7.020 27.634 1.00 92.06 172 ILE A CA 1
ATOM 1389 C C . ILE A 1 172 ? -19.023 -7.945 27.474 1.00 92.06 172 ILE A C 1
ATOM 1391 O O . ILE A 1 172 ? -19.135 -8.620 26.450 1.00 92.06 172 ILE A O 1
ATOM 1395 N N . ALA A 1 173 ? -19.925 -7.975 28.457 1.00 89.88 173 ALA A N 1
ATOM 1396 C CA . ALA A 1 173 ? -21.187 -8.710 28.376 1.00 89.88 173 ALA A CA 1
ATOM 1397 C C . ALA A 1 173 ? -22.137 -8.135 27.308 1.00 89.88 173 ALA A C 1
ATOM 1399 O O . ALA A 1 173 ? -22.972 -8.865 26.783 1.00 89.88 173 ALA A O 1
ATOM 1400 N N . GLY A 1 174 ? -21.949 -6.865 26.929 1.00 88.31 174 GLY A N 1
ATOM 1401 C CA . GLY A 1 174 ? -22.797 -6.153 25.973 1.00 88.31 174 GLY A CA 1
ATOM 1402 C C . GLY A 1 174 ? -23.957 -5.397 26.622 1.00 88.31 174 GLY A C 1
ATOM 1403 O O . GLY A 1 174 ? -24.763 -4.820 25.900 1.00 88.31 174 GLY A O 1
ATOM 1404 N N . ASP A 1 175 ? -24.019 -5.361 27.955 1.00 87.62 175 ASP A N 1
ATOM 1405 C CA . ASP A 1 175 ? -25.089 -4.701 28.714 1.00 87.62 175 ASP A CA 1
ATOM 1406 C C . ASP A 1 175 ? -24.924 -3.174 28.758 1.00 87.62 175 ASP A C 1
ATOM 1408 O O . ASP A 1 175 ? -25.886 -2.446 28.994 1.00 87.62 175 ASP A O 1
ATOM 1412 N N . ALA A 1 176 ? -23.697 -2.682 28.559 1.00 86.94 176 ALA A N 1
ATOM 1413 C CA . ALA A 1 176 ? -23.357 -1.266 28.640 1.00 86.94 176 ALA A CA 1
ATOM 1414 C C . ALA A 1 176 ? -22.403 -0.832 27.517 1.00 86.94 176 ALA A C 1
ATOM 1416 O O . ALA A 1 176 ? -21.607 -1.621 27.001 1.00 86.94 176 ALA A O 1
ATOM 1417 N N . GLU A 1 177 ? -22.460 0.451 27.161 1.00 88.88 177 GLU A N 1
ATOM 1418 C CA . GLU A 1 177 ? -21.492 1.086 26.269 1.00 88.88 177 GLU A CA 1
ATOM 1419 C C . GLU A 1 177 ? -20.141 1.321 26.979 1.00 88.88 177 GLU A C 1
ATOM 1421 O O . GLU A 1 177 ? -20.043 1.313 28.206 1.00 88.88 177 GLU A O 1
ATOM 1426 N N . HIS A 1 178 ? -19.065 1.490 26.202 1.00 86.62 178 HIS A N 1
ATOM 1427 C CA . HIS A 1 178 ? -17.716 1.740 26.724 1.00 86.62 178 HIS A CA 1
ATOM 1428 C C . HIS A 1 178 ? -17.599 3.046 27.531 1.00 86.62 178 HIS A C 1
ATOM 1430 O O . HIS A 1 178 ? -16.754 3.143 28.426 1.00 86.62 178 HIS A O 1
ATOM 1436 N N . ILE A 1 179 ? -18.466 4.020 27.248 1.00 90.25 179 ILE A N 1
ATOM 1437 C CA . ILE A 1 179 ? -18.562 5.312 27.929 1.00 90.25 179 ILE A CA 1
ATOM 1438 C C . ILE A 1 179 ? -19.905 5.364 28.659 1.00 90.25 179 ILE A C 1
ATOM 1440 O O . ILE A 1 179 ? -20.938 4.988 28.109 1.00 90.25 179 ILE A O 1
ATOM 1444 N N . SER A 1 180 ? -19.888 5.802 29.917 1.00 89.44 180 SER A N 1
ATOM 1445 C CA . SER A 1 180 ? -21.109 5.983 30.703 1.00 89.44 180 SER A CA 1
ATOM 1446 C C . SER A 1 180 ? -21.832 7.259 30.253 1.00 89.44 180 SER A C 1
ATOM 1448 O O . SER A 1 180 ? -21.155 8.256 29.999 1.00 89.44 180 SER A O 1
ATOM 1450 N N . PRO A 1 181 ? -23.175 7.320 30.242 1.00 89.50 181 PRO A N 1
ATOM 1451 C CA . PRO A 1 181 ? -23.897 8.538 29.851 1.00 89.50 181 PRO A CA 1
ATOM 1452 C C . PRO A 1 181 ? -23.545 9.752 30.725 1.00 89.50 181 PRO A C 1
ATOM 1454 O O . PRO A 1 181 ? -23.529 10.878 30.243 1.00 89.50 181 PRO A O 1
ATOM 1457 N N . GLN A 1 182 ? -23.195 9.530 31.994 1.00 90.69 182 GLN A N 1
ATOM 1458 C CA . GLN A 1 182 ? -22.711 10.579 32.897 1.00 90.69 182 GLN A CA 1
ATOM 1459 C C . GLN A 1 182 ? -21.321 11.094 32.499 1.00 90.69 182 GLN A C 1
ATOM 1461 O O . GLN A 1 182 ? -21.042 12.280 32.608 1.00 90.69 182 GLN A O 1
ATOM 1466 N N . GLU A 1 183 ? -20.429 10.214 32.038 1.00 90.62 183 GLU A N 1
ATOM 1467 C CA . GLU A 1 183 ? -19.111 10.634 31.544 1.00 90.62 183 GLU A CA 1
ATOM 1468 C C . GLU A 1 183 ? -19.262 11.420 30.243 1.00 90.62 183 GLU A C 1
ATOM 1470 O O . GLU A 1 183 ? -18.592 12.431 30.056 1.00 90.62 183 GLU A O 1
ATOM 1475 N N . GLN A 1 184 ? -20.184 10.988 29.379 1.00 90.94 184 GLN A N 1
ATOM 1476 C CA . GLN A 1 184 ? -20.505 11.691 28.144 1.00 90.94 184 GLN A CA 1
ATOM 1477 C C . GLN A 1 184 ? -21.083 13.082 28.424 1.00 90.94 184 GLN A C 1
ATOM 1479 O O . GLN A 1 184 ? -20.655 14.043 27.789 1.00 90.94 184 GLN A O 1
ATOM 1484 N N . SER A 1 185 ? -21.987 13.215 29.404 1.00 90.69 185 SER A N 1
ATOM 1485 C CA . SER A 1 185 ? -22.545 14.520 29.775 1.00 90.69 185 SER A CA 1
ATOM 1486 C C . SER A 1 185 ? -21.477 15.457 30.340 1.00 90.69 185 SER A C 1
ATOM 1488 O O . SER A 1 185 ? -21.398 16.607 29.917 1.00 90.69 185 SER A O 1
ATOM 1490 N N . ILE A 1 186 ? -20.607 14.961 31.229 1.00 93.00 186 ILE A N 1
ATOM 1491 C CA . ILE A 1 186 ? -19.493 15.749 31.785 1.00 93.00 186 ILE A CA 1
ATOM 1492 C C . ILE A 1 186 ? -18.540 16.198 30.671 1.00 93.00 186 ILE A C 1
ATOM 1494 O O . ILE A 1 186 ? -18.107 17.347 30.661 1.00 93.00 186 ILE A O 1
ATOM 1498 N N . TYR A 1 187 ? -18.230 15.318 29.714 1.00 89.44 187 TYR A N 1
ATOM 1499 C CA . TYR A 1 187 ? -17.382 15.667 28.575 1.00 89.44 187 TYR A CA 1
ATOM 1500 C C . TYR A 1 187 ? -18.022 16.754 27.706 1.00 89.44 187 TYR A C 1
ATOM 1502 O O . TYR A 1 187 ? -17.363 17.741 27.382 1.00 89.44 187 TYR A O 1
ATOM 1510 N N . SER A 1 188 ? -19.311 16.611 27.380 1.00 87.75 188 SER A N 1
ATOM 1511 C CA . SER A 1 188 ? -20.038 17.618 26.601 1.00 87.75 188 SER A CA 1
ATOM 1512 C C . SER A 1 188 ? -20.147 18.960 27.324 1.00 87.75 188 SER A C 1
ATOM 1514 O O . SER A 1 188 ? -20.053 19.998 26.686 1.00 87.75 188 SER A O 1
ATOM 1516 N N . GLU A 1 189 ? -20.284 18.964 28.651 1.00 89.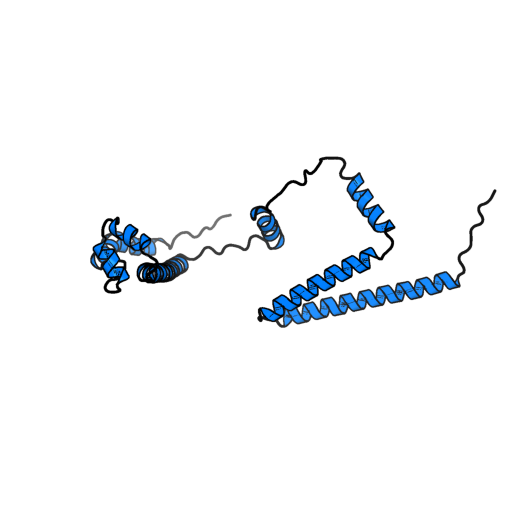81 189 GLU A N 1
ATOM 1517 C CA . GLU A 1 189 ? -20.338 20.198 29.438 1.00 89.81 189 GLU A CA 1
ATOM 1518 C C . GLU A 1 189 ? -18.970 20.896 29.484 1.00 89.81 189 GLU A C 1
ATOM 1520 O O . GLU A 1 189 ? -18.882 22.110 29.304 1.00 89.81 189 GLU A O 1
ATOM 1525 N N . LEU A 1 190 ? -17.895 20.128 29.686 1.00 88.38 190 LEU A N 1
ATOM 1526 C CA . LEU A 1 190 ? -16.546 20.669 29.850 1.00 88.38 190 LEU A CA 1
ATOM 1527 C C . LEU A 1 190 ? -15.908 21.118 28.525 1.00 88.38 190 LEU A C 1
ATOM 1529 O O . LEU A 1 190 ? -15.133 22.072 28.523 1.00 88.38 190 LEU A O 1
ATOM 1533 N N . TYR A 1 191 ? -16.217 20.437 27.418 1.00 83.00 191 TYR A N 1
ATOM 1534 C CA . TYR A 1 191 ? -15.569 20.661 26.121 1.00 83.00 191 TYR A CA 1
ATOM 1535 C C . TYR A 1 191 ? -16.523 21.074 24.994 1.00 83.00 191 TYR A C 1
ATOM 1537 O O . TYR A 1 191 ? -16.059 21.646 24.012 1.00 83.00 191 TYR A O 1
ATOM 1545 N N . GLY A 1 192 ? -17.836 20.860 25.124 1.00 75.69 192 GLY A N 1
ATOM 1546 C CA . GLY A 1 192 ? -18.799 21.208 24.070 1.00 75.69 192 GLY A CA 1
ATOM 1547 C C . GLY A 1 192 ? -18.904 22.713 23.811 1.00 75.69 192 GLY A C 1
ATOM 1548 O O . GLY A 1 192 ? -19.099 23.124 22.675 1.00 75.69 192 GLY A O 1
ATOM 1549 N N . SER A 1 193 ? -18.678 23.545 24.832 1.00 64.06 193 SER A N 1
ATOM 1550 C CA . SER A 1 193 ? -18.666 25.010 24.690 1.00 64.06 193 SER A CA 1
ATOM 1551 C C . SER A 1 193 ? -17.411 25.561 23.995 1.00 64.06 193 SER A C 1
ATOM 1553 O O . SER A 1 193 ? -17.456 26.655 23.439 1.00 64.06 193 SER A O 1
ATOM 1555 N N . PHE A 1 194 ? -16.297 24.818 24.003 1.00 61.03 194 PHE A N 1
ATOM 1556 C CA . PHE A 1 194 ? -15.051 25.227 23.345 1.00 61.03 194 PHE A CA 1
ATOM 1557 C C . PHE A 1 194 ? -15.064 24.957 21.836 1.00 61.03 194 PHE A C 1
ATOM 1559 O O . PHE A 1 194 ? -14.423 25.700 21.097 1.00 61.03 194 PHE A O 1
ATOM 1566 N N . GLU A 1 195 ? -15.765 23.925 21.360 1.00 61.09 195 GLU A N 1
ATOM 1567 C CA . GLU A 1 195 ? -15.868 23.647 19.918 1.00 61.09 195 GLU A CA 1
ATOM 1568 C C . GLU A 1 195 ? -16.723 24.707 19.206 1.00 61.09 195 GLU A C 1
ATOM 1570 O O . GLU A 1 195 ? -16.260 25.294 18.232 1.00 61.09 195 GLU A O 1
ATOM 1575 N N . GLU A 1 196 ? -17.883 25.074 19.766 1.00 58.78 196 GLU A N 1
ATOM 1576 C CA . GLU A 1 196 ? -18.781 26.087 19.176 1.00 58.78 196 GLU A CA 1
ATOM 1577 C C . GLU A 1 196 ? -18.140 27.485 19.049 1.00 58.78 196 GLU A C 1
ATOM 1579 O O . GLU A 1 196 ? -18.521 28.265 18.179 1.00 58.78 196 GLU A O 1
ATOM 1584 N N . GLN A 1 197 ? -17.152 27.822 19.888 1.00 56.69 197 GLN A N 1
ATOM 1585 C CA . GLN A 1 197 ? -16.483 29.128 19.849 1.00 56.69 197 GLN A CA 1
ATOM 1586 C C . GLN A 1 197 ? -15.334 29.206 18.824 1.00 56.69 197 GLN A C 1
ATOM 1588 O O . GLN A 1 197 ? -14.976 30.305 18.395 1.00 56.69 197 GLN A O 1
ATOM 1593 N N . ASN A 1 198 ? -14.748 28.074 18.420 1.00 55.41 198 ASN A N 1
ATOM 1594 C CA . ASN A 1 198 ? -13.673 28.050 17.418 1.00 55.41 198 ASN A CA 1
ATOM 1595 C C . ASN A 1 198 ? -14.209 28.152 15.981 1.00 55.41 198 ASN A C 1
ATOM 1597 O O . ASN A 1 198 ? -13.541 28.741 15.128 1.00 55.41 198 ASN A O 1
ATOM 1601 N N . ASP A 1 199 ? -15.430 27.672 15.735 1.00 57.22 199 ASP A N 1
ATOM 1602 C CA . ASP A 1 199 ? -16.091 27.754 14.427 1.00 57.22 199 ASP A CA 1
ATOM 1603 C C . ASP A 1 199 ? -16.384 29.206 13.992 1.00 57.22 199 ASP A C 1
ATOM 1605 O O . ASP A 1 199 ? -16.424 29.501 12.798 1.00 57.22 199 ASP A O 1
ATOM 1609 N N . ASP A 1 200 ? -16.512 30.139 14.944 1.00 55.34 200 ASP A N 1
ATOM 1610 C CA . ASP A 1 200 ? -16.814 31.558 14.682 1.00 55.34 200 ASP A CA 1
ATOM 1611 C C . ASP A 1 200 ? -15.550 32.423 14.439 1.00 55.34 200 ASP A C 1
ATOM 1613 O O . ASP A 1 200 ? -15.632 33.549 13.951 1.00 55.34 200 ASP A O 1
ATOM 1617 N N . MET A 1 201 ? -14.347 31.903 14.734 1.00 52.59 201 MET A N 1
ATOM 1618 C CA . MET A 1 201 ? -13.061 32.616 14.561 1.00 52.59 201 MET A CA 1
ATOM 1619 C C . MET A 1 201 ? -12.226 32.141 13.357 1.00 52.59 201 MET A C 1
ATOM 1621 O O . MET A 1 201 ? -11.204 32.751 13.042 1.00 52.59 201 MET A O 1
ATOM 1625 N N . GLY A 1 202 ? -12.656 31.098 12.636 1.00 51.31 202 GLY A N 1
ATOM 1626 C CA . GLY A 1 202 ? -11.917 30.511 11.504 1.00 51.31 202 GLY A CA 1
ATOM 1627 C C . GLY A 1 202 ? -11.947 31.303 10.183 1.00 51.31 202 GLY A C 1
ATOM 1628 O O . GLY A 1 202 ? -11.382 30.851 9.191 1.00 51.31 202 GLY A O 1
ATOM 1629 N N . GLY A 1 203 ? -12.605 32.468 10.137 1.00 48.75 203 GLY A N 1
ATOM 1630 C CA . GLY A 1 203 ? -12.885 33.204 8.894 1.00 48.75 203 GLY A CA 1
ATOM 1631 C C . GLY A 1 203 ? -11.832 34.214 8.410 1.00 48.75 203 GLY A C 1
ATOM 1632 O O . GLY A 1 203 ? -12.017 34.783 7.338 1.00 48.75 203 GLY A O 1
ATOM 1633 N N . TYR A 1 204 ? -10.751 34.475 9.154 1.00 49.41 204 TYR A N 1
ATOM 1634 C CA . TYR A 1 204 ? -9.808 35.562 8.834 1.00 49.41 204 TYR A CA 1
ATOM 1635 C C . TYR A 1 204 ? -8.336 35.143 8.919 1.00 49.41 204 TYR A C 1
ATOM 1637 O O . TYR A 1 204 ? -7.582 35.682 9.720 1.00 49.41 204 TYR A O 1
ATOM 1645 N N . ILE A 1 205 ? -7.897 34.224 8.058 1.00 54.09 205 ILE A N 1
ATOM 1646 C CA . ILE A 1 205 ? -6.492 34.185 7.624 1.00 54.09 205 ILE A CA 1
ATOM 1647 C C . ILE A 1 205 ? -6.486 33.923 6.114 1.00 54.09 205 ILE A C 1
ATOM 1649 O O . ILE A 1 205 ? -6.474 32.785 5.654 1.00 54.09 205 ILE A O 1
ATOM 1653 N N . THR A 1 206 ? -6.575 34.997 5.330 1.00 53.69 206 THR A N 1
ATOM 1654 C CA . THR A 1 206 ? -6.114 34.989 3.940 1.00 53.69 206 THR A CA 1
ATOM 1655 C C . THR A 1 206 ? -4.638 35.357 3.966 1.00 53.69 206 THR A C 1
ATOM 1657 O O . THR A 1 206 ? -4.307 36.523 4.179 1.00 53.69 206 THR A O 1
ATOM 1660 N N . ASP A 1 207 ? -3.770 34.366 3.780 1.00 56.12 207 ASP A N 1
ATOM 1661 C CA . ASP A 1 207 ? -2.349 34.580 3.510 1.00 56.12 207 ASP A CA 1
ATOM 1662 C C . ASP A 1 207 ? -2.192 35.093 2.066 1.00 56.12 207 ASP A C 1
ATOM 1664 O O . ASP A 1 207 ? -1.957 34.328 1.131 1.00 56.12 207 ASP A O 1
ATOM 1668 N N . ASP A 1 208 ? -2.380 36.401 1.884 1.00 61.56 208 ASP A N 1
ATOM 1669 C CA . ASP A 1 208 ? -1.685 37.164 0.845 1.00 61.56 208 ASP A CA 1
ATOM 1670 C C . ASP A 1 208 ? -0.313 37.516 1.440 1.00 61.56 208 ASP A C 1
ATOM 1672 O O . ASP A 1 208 ? -0.234 38.370 2.319 1.00 61.56 208 ASP A O 1
ATOM 1676 N N . ASP A 1 209 ? 0.738 36.785 1.056 1.00 54.50 209 ASP A N 1
ATOM 1677 C CA . ASP A 1 209 ? 2.042 37.351 0.672 1.00 54.50 209 ASP A CA 1
ATOM 1678 C C . ASP A 1 209 ? 3.139 36.274 0.518 1.00 54.50 209 ASP A C 1
ATOM 1680 O O . ASP A 1 209 ? 3.457 35.521 1.441 1.00 54.50 209 ASP A O 1
ATOM 1684 N N . ASN A 1 210 ? 3.790 36.358 -0.653 1.00 39.75 210 ASN A N 1
ATOM 1685 C CA . ASN A 1 210 ? 5.102 35.839 -1.079 1.00 39.75 210 ASN A CA 1
ATOM 1686 C C . ASN A 1 210 ? 5.183 34.510 -1.853 1.00 39.75 210 ASN A C 1
ATOM 1688 O O . ASN A 1 210 ? 5.509 33.462 -1.250 1.00 39.75 210 ASN A O 1
#

pLDDT: mean 76.12, std 14.08, range [39.75, 96.69]

InterPro domains:
  IPR019358 NEMP family [PF10225] (19-181)
  IPR019358 NEMP family [PTHR13598] (19-196)

Organism: Globodera pallida (NCBI:txid36090)

Radius of gyration: 34.52 Å; chains: 1; bounding box: 83×57×89 Å